Protein AF-A0A519CLX0-F1 (afdb_monomer_lite)

Secondary structure (DSSP, 8-state):
-EEEEEEE--HHHHHHHHHHHHHT-SS-SS--HHHHHHHHHHHHHTS-HHHHHHHHHHHEEESSSEEEEEEEEEEEEESSTTPPTT--SPPPEEEEEEEEEEES--PSSEEEEE--PPPPPTTSGGGGSEE---EEEE--TTB--EEE--S--SS--EEEEE-B--PPPPPHHHHHHHHHHH-HHHHHHHHHHHHHHHHHHHHHHHHHHHHHHHHHHHTT-

Structure (mmCIF, N/CA/C/O backbone):
data_AF-A0A519CLX0-F1
#
_entry.id   AF-A0A519CLX0-F1
#
loop_
_atom_site.group_PDB
_atom_site.id
_atom_site.type_symbol
_atom_site.label_atom_id
_atom_site.label_alt_id
_atom_site.label_comp_id
_atom_site.label_asym_id
_atom_site.label_entity_id
_atom_site.label_seq_id
_atom_site.pdbx_PDB_ins_code
_atom_site.Cartn_x
_atom_site.Cartn_y
_atom_site.Cartn_z
_atom_site.occupancy
_atom_site.B_iso_or_equiv
_atom_site.auth_seq_id
_atom_site.auth_comp_id
_atom_site.auth_asym_id
_atom_site.auth_atom_id
_atom_site.pdbx_PDB_model_num
ATOM 1 N N . MET A 1 1 ? -10.475 0.738 3.169 1.00 82.44 1 MET A N 1
ATOM 2 C CA . MET A 1 1 ? -9.308 -0.149 3.385 1.00 82.44 1 MET A CA 1
ATOM 3 C C . MET A 1 1 ? -8.362 -0.026 2.202 1.00 82.44 1 MET A C 1
ATOM 5 O O . MET A 1 1 ? -8.846 0.052 1.079 1.00 82.44 1 MET A O 1
ATOM 9 N N . GLU A 1 2 ? -7.048 -0.022 2.434 1.00 88.06 2 GLU A N 1
ATOM 10 C CA . GLU A 1 2 ? -6.047 0.105 1.371 1.00 88.06 2 GLU A CA 1
ATOM 11 C C . GLU A 1 2 ? -4.932 -0.942 1.510 1.00 88.06 2 GLU A C 1
ATOM 13 O O . GLU A 1 2 ? -4.380 -1.158 2.588 1.00 88.06 2 GLU A O 1
ATOM 18 N N . ILE A 1 3 ? -4.573 -1.587 0.406 1.00 87.12 3 ILE A N 1
ATOM 19 C CA . ILE A 1 3 ? -3.430 -2.497 0.314 1.00 87.12 3 ILE A CA 1
ATOM 20 C C . ILE A 1 3 ? -2.457 -1.915 -0.697 1.00 87.12 3 ILE A C 1
ATOM 22 O O . ILE A 1 3 ? -2.836 -1.585 -1.813 1.00 87.12 3 ILE A O 1
ATOM 26 N N . GLU A 1 4 ? -1.199 -1.794 -0.308 1.00 88.44 4 GLU A N 1
ATOM 27 C CA . GLU A 1 4 ? -0.097 -1.396 -1.171 1.00 88.44 4 GLU A CA 1
ATOM 28 C C . GLU A 1 4 ? 0.821 -2.601 -1.368 1.00 88.44 4 GLU A C 1
ATOM 30 O O . GLU A 1 4 ? 1.543 -2.994 -0.454 1.00 88.44 4 GLU A O 1
ATOM 35 N N . ASP A 1 5 ? 0.825 -3.178 -2.561 1.00 84.50 5 ASP A N 1
ATOM 36 C CA . ASP A 1 5 ? 1.825 -4.164 -2.953 1.00 84.50 5 ASP A CA 1
ATOM 37 C C . ASP A 1 5 ? 2.979 -3.472 -3.680 1.00 84.50 5 ASP A C 1
ATOM 39 O O . ASP A 1 5 ? 2.768 -2.610 -4.537 1.00 84.50 5 ASP A O 1
ATOM 43 N N . VAL A 1 6 ? 4.215 -3.806 -3.313 1.00 86.19 6 VAL A N 1
ATOM 44 C CA . VAL A 1 6 ? 5.411 -3.180 -3.873 1.00 86.19 6 VAL A CA 1
ATOM 45 C C . VAL A 1 6 ? 6.144 -4.183 -4.747 1.00 86.19 6 VAL A C 1
ATOM 47 O O . VAL A 1 6 ? 6.662 -5.208 -4.311 1.00 86.19 6 VAL A O 1
ATOM 50 N N . ILE A 1 7 ? 6.264 -3.818 -6.013 1.00 85.00 7 ILE A N 1
ATOM 51 C CA . ILE A 1 7 ? 6.974 -4.585 -7.015 1.00 85.00 7 ILE A CA 1
ATOM 52 C C . ILE A 1 7 ? 8.336 -3.947 -7.240 1.00 85.00 7 ILE A C 1
ATOM 54 O O . ILE A 1 7 ? 8.448 -2.750 -7.534 1.00 85.00 7 ILE A O 1
ATOM 58 N N . THR A 1 8 ? 9.391 -4.754 -7.134 1.00 87.25 8 THR A N 1
ATOM 59 C CA . THR A 1 8 ? 10.755 -4.306 -7.403 1.00 87.25 8 THR A CA 1
ATOM 60 C C . THR A 1 8 ? 11.268 -4.938 -8.691 1.00 87.25 8 THR A C 1
ATOM 62 O O . THR A 1 8 ? 11.475 -6.145 -8.782 1.00 87.25 8 THR A O 1
ATOM 65 N N . LEU A 1 9 ? 11.531 -4.103 -9.695 1.00 86.69 9 LEU A N 1
ATOM 66 C CA . LEU A 1 9 ? 12.135 -4.561 -10.943 1.00 86.69 9 LEU A CA 1
ATOM 67 C C . LEU A 1 9 ? 13.618 -4.885 -10.741 1.00 86.69 9 LEU A C 1
ATOM 69 O O . LEU A 1 9 ? 14.315 -4.239 -9.949 1.00 86.69 9 LEU A O 1
ATOM 73 N N . SER A 1 10 ? 14.136 -5.842 -11.514 1.00 87.50 10 SER A N 1
ATOM 74 C CA . SER A 1 10 ? 15.573 -6.124 -11.516 1.00 87.50 10 SER A CA 1
ATOM 75 C C . SER A 1 10 ? 16.368 -4.882 -11.932 1.00 87.50 10 SER A C 1
ATOM 77 O O . SER A 1 10 ? 15.873 -3.985 -12.627 1.00 87.50 10 SER A O 1
ATOM 79 N N . SER A 1 11 ? 17.635 -4.815 -11.527 1.00 87.19 11 SER A N 1
ATOM 80 C CA . SER A 1 11 ? 18.514 -3.699 -11.891 1.00 87.19 11 SER A CA 1
ATOM 81 C C . SER A 1 11 ? 18.673 -3.545 -13.408 1.00 87.19 11 SER A C 1
ATOM 83 O O . SER A 1 11 ? 18.690 -2.424 -13.920 1.00 87.19 11 SER A O 1
ATOM 85 N N . GLN A 1 12 ? 18.736 -4.664 -14.135 1.00 87.19 12 GLN A N 1
ATOM 86 C CA . GLN A 1 12 ? 18.863 -4.679 -15.589 1.00 87.19 12 GLN A CA 1
ATOM 87 C C . GLN A 1 12 ? 17.599 -4.139 -16.271 1.00 87.19 12 GLN A C 1
ATOM 89 O O . GLN A 1 12 ? 17.696 -3.204 -17.067 1.00 87.19 12 GLN A O 1
ATOM 94 N N . GLN A 1 13 ? 16.414 -4.655 -15.918 1.00 87.69 13 GLN A N 1
ATOM 95 C CA . GLN A 1 13 ? 15.136 -4.140 -16.433 1.00 87.69 13 GLN A CA 1
ATOM 96 C C . GLN A 1 13 ? 14.981 -2.647 -16.121 1.00 87.69 13 GLN A C 1
ATOM 98 O O . GLN A 1 13 ? 14.654 -1.857 -17.004 1.00 87.69 13 GLN A O 1
ATOM 103 N N . SER A 1 14 ? 15.301 -2.247 -14.887 1.00 88.81 14 SER A N 1
ATOM 104 C CA . SER A 1 14 ? 15.225 -0.857 -14.430 1.00 88.81 14 SER A CA 1
ATOM 105 C C . SER A 1 14 ? 16.113 0.085 -15.245 1.00 88.81 14 SER A C 1
ATOM 107 O O . SER A 1 14 ? 15.728 1.220 -15.521 1.00 88.81 14 SER A O 1
ATOM 109 N N . SER A 1 15 ? 17.314 -0.355 -15.628 1.00 87.62 15 SER A N 1
ATOM 110 C CA . SER A 1 15 ? 18.207 0.424 -16.493 1.00 87.62 15 SER A CA 1
ATOM 111 C C . SER A 1 15 ? 17.672 0.512 -17.927 1.00 87.62 15 SER A C 1
ATOM 113 O O . SER A 1 15 ? 17.597 1.604 -18.494 1.00 87.62 15 SER A O 1
ATOM 115 N N . HIS A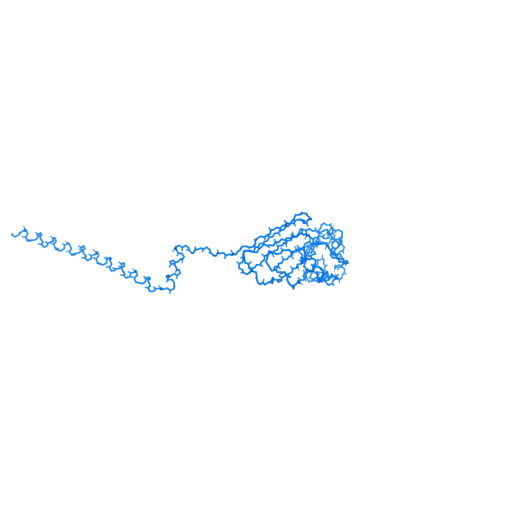 1 16 ? 17.217 -0.611 -18.499 1.00 87.12 16 HIS A N 1
ATOM 116 C CA . HIS A 1 16 ? 16.659 -0.640 -19.854 1.00 87.12 16 HIS A CA 1
ATOM 117 C C . HIS A 1 16 ? 15.416 0.241 -19.997 1.00 87.12 16 HIS A C 1
ATOM 119 O O . HIS A 1 16 ? 15.352 1.029 -20.938 1.00 87.12 16 HIS A O 1
ATOM 125 N N . ILE A 1 17 ? 14.477 0.165 -19.050 1.00 86.75 17 ILE A N 1
ATOM 126 C CA . ILE A 1 17 ? 13.269 1.000 -19.029 1.00 86.75 17 ILE A CA 1
ATOM 127 C C . ILE A 1 17 ? 13.651 2.479 -19.016 1.00 86.75 17 ILE A C 1
ATOM 129 O O . ILE A 1 17 ? 13.205 3.231 -19.877 1.00 86.75 17 ILE A O 1
ATOM 133 N N . ARG A 1 18 ? 14.558 2.891 -18.119 1.00 85.94 18 ARG A N 1
ATOM 134 C CA . ARG A 1 18 ? 15.007 4.289 -18.058 1.00 85.94 18 ARG A CA 1
ATOM 135 C C . ARG A 1 18 ? 15.668 4.752 -19.349 1.00 85.94 18 ARG A C 1
ATOM 137 O O . ARG A 1 18 ? 15.427 5.872 -19.789 1.00 85.94 18 ARG A O 1
ATOM 144 N N . ASN A 1 19 ? 16.497 3.910 -19.960 1.00 82.88 19 ASN A N 1
ATOM 145 C CA . ASN A 1 19 ? 17.163 4.244 -21.216 1.00 82.88 19 ASN A CA 1
ATOM 146 C C . ASN A 1 19 ? 16.153 4.381 -22.370 1.00 82.88 19 ASN A C 1
ATOM 148 O O . ASN A 1 19 ? 16.262 5.300 -23.177 1.00 82.88 19 ASN A O 1
ATOM 152 N N . MET A 1 20 ? 15.135 3.517 -22.421 1.00 82.69 20 MET A N 1
ATOM 153 C CA . MET A 1 20 ? 14.060 3.613 -23.412 1.00 82.69 20 MET A CA 1
ATOM 154 C C . MET A 1 20 ? 13.219 4.878 -23.226 1.00 82.69 20 MET A C 1
ATOM 156 O O . MET A 1 20 ? 13.045 5.617 -24.192 1.00 82.69 20 MET A O 1
ATOM 160 N N . SER A 1 21 ? 12.785 5.180 -21.998 1.00 80.81 21 SER A N 1
ATOM 161 C CA . SER A 1 21 ? 12.031 6.402 -21.687 1.00 80.81 21 SER A CA 1
ATOM 162 C C . SER A 1 21 ? 12.826 7.678 -21.997 1.00 80.81 21 SER A C 1
ATOM 164 O O . SER A 1 21 ? 12.273 8.655 -22.486 1.00 80.81 21 SER A O 1
ATOM 166 N N . ARG A 1 22 ? 14.153 7.666 -21.816 1.00 75.19 22 ARG A N 1
ATOM 167 C CA . ARG A 1 22 ? 15.010 8.802 -22.200 1.00 75.19 22 ARG A CA 1
ATOM 168 C C . ARG A 1 22 ? 15.169 8.943 -23.704 1.00 75.19 22 ARG A C 1
ATOM 170 O O . ARG A 1 22 ? 15.147 10.053 -24.208 1.00 75.19 22 ARG A O 1
ATOM 177 N N . LYS A 1 23 ? 15.310 7.842 -24.449 1.00 67.19 23 LYS A N 1
ATOM 178 C CA . LYS A 1 23 ? 15.415 7.903 -25.917 1.00 67.19 23 LYS A CA 1
ATOM 179 C C . LYS A 1 23 ? 14.155 8.462 -26.580 1.00 67.19 23 LYS A C 1
ATOM 181 O O . LYS A 1 23 ? 14.267 9.015 -27.671 1.00 67.19 23 LYS A O 1
ATOM 186 N N . SER A 1 24 ? 12.989 8.356 -25.938 1.00 62.50 24 SER A N 1
ATOM 187 C CA . SER A 1 24 ? 11.777 9.050 -26.393 1.00 62.50 24 SER A CA 1
ATOM 188 C C . SER A 1 24 ? 11.806 10.568 -26.178 1.00 62.50 24 SER A C 1
ATOM 190 O O . SER A 1 24 ? 11.015 11.266 -26.809 1.00 62.50 24 SER A O 1
ATOM 192 N N . VAL A 1 25 ? 12.723 11.103 -25.362 1.00 65.06 25 VAL A N 1
ATOM 193 C CA . VAL A 1 25 ? 12.835 12.536 -25.053 1.00 65.06 25 VAL A CA 1
ATOM 194 C C . VAL A 1 25 ? 14.202 13.065 -25.490 1.00 65.06 25 VAL A C 1
ATOM 196 O O . VAL A 1 25 ? 15.225 12.869 -24.849 1.00 65.06 25 VAL A O 1
ATOM 199 N N . ILE A 1 26 ? 14.218 13.791 -26.609 1.00 58.22 26 ILE A N 1
ATOM 200 C CA . ILE A 1 26 ? 15.433 14.256 -27.312 1.00 58.22 26 ILE A CA 1
ATOM 201 C C . ILE A 1 26 ? 16.262 15.281 -26.488 1.00 58.22 26 ILE A C 1
ATOM 203 O O . ILE A 1 26 ? 17.389 15.601 -26.858 1.00 58.22 26 ILE A O 1
ATOM 207 N N . SER A 1 27 ? 15.732 15.784 -25.366 1.00 59.69 27 SER A N 1
ATOM 208 C CA . SER A 1 27 ? 16.275 16.928 -24.612 1.00 59.69 27 SER A CA 1
ATOM 209 C C . SER A 1 27 ? 16.920 16.581 -23.262 1.00 59.69 27 SER A C 1
ATOM 211 O O . SER A 1 27 ? 17.884 17.242 -22.870 1.00 59.69 27 SER A O 1
ATOM 213 N N . ASP A 1 28 ? 16.432 15.566 -22.540 1.00 58.91 28 ASP A N 1
ATOM 214 C CA . ASP A 1 28 ? 16.631 15.522 -21.086 1.00 58.91 28 ASP A CA 1
ATOM 215 C C . ASP A 1 28 ? 17.529 14.370 -20.617 1.00 58.91 28 ASP A C 1
ATOM 217 O O . ASP A 1 28 ? 17.349 13.198 -20.944 1.00 58.91 28 ASP A O 1
ATOM 221 N N . GLN A 1 29 ? 18.516 14.713 -19.782 1.00 65.38 29 GLN A N 1
ATOM 222 C CA . GLN A 1 29 ? 19.438 13.751 -19.160 1.00 65.38 29 GLN A CA 1
ATOM 223 C C . GLN A 1 29 ? 18.818 13.017 -17.954 1.00 65.38 29 GLN A C 1
ATOM 225 O O . GLN A 1 29 ? 19.401 12.058 -17.442 1.00 65.38 29 GLN A O 1
ATOM 230 N N . GLN A 1 30 ? 17.648 13.460 -17.484 1.00 68.12 30 GLN A N 1
ATOM 231 C CA . GLN A 1 30 ? 16.912 12.901 -16.349 1.00 68.12 30 GLN A CA 1
ATOM 232 C C . GLN A 1 30 ? 15.435 12.749 -16.713 1.00 68.12 30 GLN A C 1
ATOM 234 O O . GLN A 1 30 ? 14.902 13.565 -17.452 1.00 68.12 30 GLN A O 1
ATOM 239 N N . LEU A 1 31 ? 14.780 11.716 -16.178 1.00 75.25 31 LEU A N 1
ATOM 240 C CA . LEU A 1 31 ? 13.348 11.506 -16.398 1.00 75.25 31 LEU A CA 1
ATOM 241 C C . LEU A 1 31 ? 12.527 12.445 -15.517 1.00 75.25 31 LEU A C 1
ATOM 243 O O . LEU A 1 31 ? 12.785 12.571 -14.312 1.00 75.25 31 LEU A O 1
ATOM 247 N N . SER A 1 32 ? 11.531 13.065 -16.133 1.00 82.00 32 SER A N 1
ATOM 248 C CA . SER A 1 32 ? 10.557 13.945 -15.506 1.00 82.00 32 SER A CA 1
ATOM 249 C C . SER A 1 32 ? 9.538 13.162 -14.674 1.00 82.00 32 SER A C 1
ATOM 251 O O . SER A 1 32 ? 9.310 11.964 -14.861 1.00 82.00 32 SER A O 1
ATOM 253 N N . HIS A 1 33 ? 8.874 13.856 -13.749 1.00 84.38 33 HIS A N 1
ATOM 254 C CA . HIS A 1 33 ? 7.803 13.248 -12.961 1.00 84.38 33 HIS A CA 1
ATOM 255 C C . HIS A 1 33 ? 6.621 12.804 -13.841 1.00 84.38 33 HIS A C 1
ATOM 257 O O . HIS A 1 33 ? 6.073 11.725 -13.627 1.00 84.38 33 HIS A O 1
ATOM 263 N N . SER A 1 34 ? 6.272 13.572 -14.876 1.00 84.00 34 SER A N 1
ATOM 264 C CA . SER A 1 34 ? 5.188 13.228 -15.805 1.00 84.00 34 SER A CA 1
ATOM 265 C C . SER A 1 34 ? 5.422 11.911 -16.544 1.00 84.00 34 SER A C 1
ATOM 267 O O . SER A 1 34 ? 4.486 11.136 -16.705 1.00 84.00 34 SER A O 1
ATOM 269 N N . GLU A 1 35 ? 6.661 11.609 -16.939 1.00 82.62 35 GLU A N 1
ATOM 270 C CA . GLU A 1 35 ? 6.990 10.317 -17.558 1.00 82.62 35 GLU A CA 1
ATOM 271 C C . GLU A 1 35 ? 6.845 9.166 -16.567 1.00 82.62 35 GLU A C 1
ATOM 273 O O . GLU A 1 35 ? 6.377 8.092 -16.936 1.00 82.62 35 GLU A O 1
ATOM 278 N N . SER A 1 36 ? 7.188 9.399 -15.295 1.00 86.94 36 SER A N 1
ATOM 279 C CA . SER A 1 36 ? 6.992 8.389 -14.255 1.00 86.94 36 SER A CA 1
ATOM 280 C C . SER A 1 36 ? 5.523 8.064 -14.015 1.00 86.94 36 SER A C 1
ATOM 282 O O . SER A 1 36 ? 5.191 6.897 -13.826 1.00 86.94 36 SER A O 1
ATOM 284 N N . VAL A 1 37 ? 4.649 9.070 -14.112 1.00 88.62 37 VAL A N 1
ATOM 285 C CA . VAL A 1 37 ? 3.195 8.895 -14.025 1.00 88.62 37 VAL A CA 1
ATOM 286 C C . VAL A 1 37 ? 2.655 8.189 -15.268 1.00 88.62 37 VAL A C 1
ATOM 288 O O . VAL A 1 37 ? 1.858 7.264 -15.155 1.00 88.62 37 VAL A O 1
ATOM 291 N N . MET A 1 38 ? 3.116 8.567 -16.464 1.00 87.81 38 MET A N 1
ATOM 292 C CA . MET A 1 38 ? 2.702 7.900 -17.701 1.00 87.81 38 MET A CA 1
ATOM 293 C C . MET A 1 38 ? 3.105 6.420 -17.704 1.00 87.81 38 MET A C 1
ATOM 295 O O . MET A 1 38 ? 2.316 5.570 -18.108 1.00 87.81 38 MET A O 1
ATOM 299 N N . PHE A 1 39 ? 4.300 6.100 -17.202 1.00 87.88 39 PHE A N 1
ATOM 300 C CA . PHE A 1 39 ? 4.753 4.720 -17.059 1.00 87.88 39 PHE A CA 1
ATOM 301 C C . PHE A 1 39 ? 3.979 3.946 -15.981 1.00 87.88 39 PHE A C 1
ATOM 303 O O . PHE A 1 39 ? 3.673 2.778 -16.191 1.00 87.88 39 PHE A O 1
ATOM 310 N N . SER A 1 40 ? 3.629 4.545 -14.835 1.00 88.75 40 SER A N 1
ATOM 311 C CA . SER A 1 40 ? 2.770 3.835 -13.874 1.00 88.75 40 SER A CA 1
ATOM 312 C C . SER A 1 40 ? 1.373 3.585 -14.425 1.00 88.75 40 SER A C 1
ATOM 314 O O . SER A 1 40 ? 0.833 2.501 -14.221 1.00 88.75 40 SER A O 1
ATOM 316 N N . ASN A 1 41 ? 0.805 4.550 -15.150 1.00 89.50 41 ASN A N 1
ATOM 317 C CA . ASN A 1 41 ? -0.509 4.388 -15.764 1.00 89.50 41 ASN A CA 1
ATOM 318 C C . ASN A 1 41 ? -0.484 3.274 -16.808 1.00 89.50 41 ASN A C 1
ATOM 320 O O . ASN A 1 41 ? -1.365 2.422 -16.789 1.00 89.50 41 ASN A O 1
ATOM 324 N N . SER A 1 42 ? 0.562 3.207 -17.638 1.00 88.44 42 SER A N 1
ATOM 325 C CA . SER A 1 42 ? 0.685 2.123 -18.611 1.00 88.44 42 SER A CA 1
ATOM 326 C C . SER A 1 42 ? 0.839 0.754 -17.947 1.00 88.44 42 SER A C 1
ATOM 328 O O . SER A 1 42 ? 0.327 -0.222 -18.481 1.00 88.44 42 SER A O 1
ATOM 330 N N . ILE A 1 43 ? 1.480 0.645 -16.778 1.00 86.69 43 ILE A N 1
ATOM 331 C CA . ILE A 1 43 ? 1.515 -0.623 -16.029 1.00 86.69 43 ILE A CA 1
ATOM 332 C C . ILE A 1 43 ? 0.104 -1.067 -15.637 1.00 86.69 43 ILE A C 1
ATOM 334 O O . ILE A 1 43 ? -0.236 -2.226 -15.851 1.00 86.69 43 ILE A O 1
ATOM 338 N N . CYS A 1 44 ? -0.705 -0.156 -15.096 1.00 86.94 44 CYS A N 1
ATOM 339 C CA . CYS A 1 44 ? -2.081 -0.463 -14.710 1.00 86.94 44 CYS A CA 1
ATOM 340 C C . CYS A 1 44 ? -2.969 -0.783 -15.918 1.00 86.94 44 CYS A C 1
ATOM 342 O O . CYS A 1 44 ? -3.736 -1.731 -15.860 1.00 86.94 44 CYS A O 1
ATOM 344 N N . GLU A 1 45 ? -2.837 -0.044 -17.023 1.00 87.31 45 GLU A N 1
ATOM 345 C CA . GLU A 1 45 ? -3.612 -0.281 -18.252 1.00 87.31 45 GLU A CA 1
ATOM 346 C C . GLU A 1 45 ? -3.262 -1.603 -18.951 1.00 87.31 45 GLU A C 1
ATOM 348 O O . GLU A 1 45 ? -4.083 -2.141 -19.688 1.00 87.31 45 GLU A O 1
ATOM 353 N N . ASN A 1 46 ? -2.049 -2.126 -18.747 1.00 86.19 46 ASN A N 1
ATOM 354 C CA . ASN A 1 46 ? -1.628 -3.425 -19.286 1.00 86.19 46 ASN A CA 1
ATOM 355 C C . ASN A 1 46 ? -1.915 -4.597 -18.334 1.00 86.19 46 ASN A C 1
ATOM 357 O O . ASN A 1 46 ? -1.548 -5.729 -18.644 1.00 86.19 46 ASN A O 1
ATOM 361 N N . MET A 1 47 ? -2.515 -4.341 -17.174 1.00 84.81 47 MET A N 1
ATOM 362 C CA . MET A 1 47 ? -2.850 -5.358 -16.186 1.00 84.81 47 MET A CA 1
ATOM 363 C C . MET A 1 47 ? -4.360 -5.566 -16.155 1.00 84.81 47 MET A C 1
ATOM 365 O O . MET A 1 47 ? -5.121 -4.610 -16.291 1.00 84.81 47 MET A O 1
ATOM 369 N N . ASP A 1 48 ? -4.793 -6.802 -15.913 1.00 87.69 48 ASP A N 1
ATOM 370 C CA . ASP A 1 48 ? -6.182 -7.042 -15.544 1.00 87.69 48 ASP A CA 1
ATOM 371 C C . ASP A 1 48 ? -6.409 -6.565 -14.102 1.00 87.69 48 ASP A C 1
ATOM 373 O O . ASP A 1 48 ? -6.046 -7.221 -13.122 1.00 87.69 48 ASP A O 1
ATOM 377 N N . THR A 1 49 ? -6.913 -5.339 -13.971 1.00 86.88 49 THR A N 1
ATOM 378 C CA . THR A 1 49 ? -7.145 -4.717 -12.666 1.00 86.88 49 THR A CA 1
ATOM 379 C C . THR A 1 49 ? -8.319 -5.340 -11.922 1.00 86.88 49 THR A C 1
ATOM 381 O O . THR A 1 49 ? -8.342 -5.262 -10.695 1.00 86.88 49 THR A O 1
ATOM 384 N N . GLU A 1 50 ? -9.281 -5.932 -12.636 1.00 87.88 50 GLU A N 1
ATOM 385 C CA . GLU A 1 50 ? -10.440 -6.591 -12.027 1.00 87.88 50 GLU A CA 1
ATOM 386 C C . GLU A 1 50 ? -9.996 -7.913 -11.400 1.00 87.88 50 GLU A C 1
ATOM 388 O O . GLU A 1 50 ? -10.160 -8.095 -10.193 1.00 87.88 50 GLU A O 1
ATOM 393 N N . ASP A 1 51 ? -9.286 -8.750 -12.160 1.00 87.88 51 ASP A N 1
ATOM 394 C CA . ASP A 1 51 ? -8.741 -10.016 -11.661 1.00 87.88 51 ASP A CA 1
ATOM 395 C C . ASP A 1 51 ? -7.747 -9.802 -10.508 1.00 87.88 51 ASP A C 1
ATOM 397 O O . ASP A 1 51 ? -7.742 -10.551 -9.524 1.00 87.88 51 ASP A O 1
ATOM 401 N N . PHE A 1 52 ? -6.916 -8.753 -10.575 1.00 87.75 52 PHE A N 1
ATOM 402 C CA . PHE A 1 52 ? -6.000 -8.411 -9.483 1.00 87.75 52 PHE A CA 1
ATOM 403 C C . PHE A 1 52 ? -6.756 -8.012 -8.208 1.00 87.75 52 PHE A C 1
ATOM 405 O O . PHE A 1 52 ? -6.422 -8.475 -7.113 1.00 87.75 52 PHE A O 1
ATOM 412 N N . ALA A 1 53 ? -7.785 -7.169 -8.331 1.00 89.69 53 ALA A N 1
ATOM 413 C CA . ALA A 1 53 ? -8.607 -6.761 -7.197 1.00 89.69 53 ALA A CA 1
ATOM 414 C C . ALA A 1 53 ? -9.387 -7.944 -6.602 1.00 89.69 53 ALA A C 1
ATOM 416 O O . ALA A 1 53 ? -9.456 -8.069 -5.378 1.00 89.69 53 ALA A O 1
ATOM 417 N N . ASP A 1 54 ? -9.917 -8.832 -7.442 1.00 89.81 54 ASP A N 1
ATOM 418 C CA . ASP A 1 54 ? -10.646 -10.026 -7.013 1.00 89.81 54 ASP A CA 1
ATOM 419 C C . ASP A 1 54 ? -9.735 -11.044 -6.321 1.00 89.81 54 ASP A C 1
ATOM 421 O O . ASP A 1 54 ? -10.115 -11.634 -5.306 1.00 89.81 54 ASP A O 1
ATOM 425 N N . SER A 1 55 ? -8.492 -11.181 -6.784 1.00 88.81 55 SER A N 1
ATOM 426 C CA . SER A 1 55 ? -7.491 -12.028 -6.131 1.00 88.81 55 SER A CA 1
ATOM 427 C C . SER A 1 55 ? -7.155 -11.524 -4.724 1.00 88.81 55 SER A C 1
ATOM 429 O O . SER A 1 55 ? -7.112 -12.307 -3.773 1.00 88.81 55 SER A O 1
ATOM 431 N N . TRP A 1 56 ? -6.993 -10.207 -4.557 1.00 88.94 56 TRP A N 1
ATOM 432 C CA . TRP A 1 56 ? -6.825 -9.597 -3.234 1.00 88.94 56 TRP A CA 1
ATOM 433 C C . TRP A 1 56 ? -8.076 -9.722 -2.368 1.00 88.94 56 TRP A C 1
ATOM 435 O O . TRP A 1 56 ? -7.962 -10.007 -1.179 1.00 88.94 56 TRP A O 1
ATOM 445 N N . LYS A 1 57 ? -9.269 -9.570 -2.944 1.00 90.38 57 LYS A N 1
ATOM 446 C CA . LYS A 1 57 ? -10.536 -9.784 -2.238 1.00 90.38 57 LYS A CA 1
ATOM 447 C C . LYS A 1 57 ? -10.661 -11.215 -1.709 1.00 90.38 57 LYS A C 1
ATOM 449 O O . LYS A 1 57 ? -11.112 -11.387 -0.583 1.00 90.38 57 LYS A O 1
ATOM 454 N N . ALA A 1 58 ? -10.235 -12.221 -2.473 1.00 88.94 58 ALA A N 1
ATOM 455 C CA . ALA A 1 58 ? -10.237 -13.621 -2.044 1.00 88.94 58 ALA A CA 1
ATOM 456 C C . ALA A 1 58 ? -9.204 -13.921 -0.940 1.00 88.94 58 ALA A C 1
ATOM 458 O O . ALA A 1 58 ? -9.425 -14.800 -0.107 1.00 88.94 58 ALA A O 1
ATOM 459 N N . ALA A 1 59 ? -8.096 -13.178 -0.908 1.00 88.25 59 ALA A N 1
ATOM 460 C CA . ALA A 1 59 ? -7.058 -13.311 0.110 1.00 88.25 59 ALA A CA 1
ATOM 461 C C . ALA A 1 59 ? -7.423 -12.679 1.468 1.00 88.25 59 ALA A C 1
ATOM 463 O O . ALA A 1 59 ? -6.779 -12.982 2.477 1.00 88.25 59 ALA A O 1
ATOM 464 N N . ILE A 1 60 ? -8.423 -11.793 1.507 1.00 88.31 60 ILE A N 1
ATOM 465 C CA . ILE A 1 60 ? -8.844 -11.067 2.710 1.00 88.31 60 ILE A CA 1
ATOM 466 C C . ILE A 1 60 ? -10.062 -11.751 3.327 1.00 88.31 60 ILE A C 1
ATOM 468 O O . ILE A 1 60 ? -11.106 -11.896 2.699 1.00 88.31 60 ILE A O 1
ATOM 472 N N . GLU A 1 61 ? -9.966 -12.078 4.608 1.00 88.69 61 GLU A N 1
ATOM 473 C CA . GLU A 1 61 ? -11.080 -12.567 5.412 1.00 88.69 61 GLU A CA 1
ATOM 474 C C . GLU A 1 61 ? -11.335 -11.590 6.567 1.00 88.69 61 GLU A C 1
ATOM 476 O O . GLU A 1 61 ? -10.430 -11.285 7.345 1.00 88.69 61 GLU A O 1
ATOM 481 N N . LEU A 1 62 ? -12.567 -11.092 6.680 1.00 86.88 62 LEU A N 1
ATOM 482 C CA . LEU A 1 62 ? -13.005 -10.195 7.751 1.00 86.88 62 LEU A CA 1
ATOM 483 C C . LEU A 1 62 ? -13.865 -10.957 8.763 1.00 86.88 62 LEU A C 1
ATOM 485 O O . LEU A 1 62 ? -14.652 -11.821 8.378 1.00 86.88 62 LEU A O 1
ATOM 489 N N . SER A 1 63 ? -13.775 -10.603 10.047 1.00 85.50 63 SER A N 1
ATOM 490 C CA . SER A 1 63 ? -14.658 -11.169 11.076 1.00 85.50 63 SER A CA 1
ATOM 491 C C . SER A 1 63 ? -16.125 -10.786 10.871 1.00 85.50 63 SER A C 1
ATOM 493 O O . SER A 1 63 ? -17.019 -11.566 11.200 1.00 85.50 63 SER A O 1
ATOM 495 N N . ILE A 1 64 ? -16.378 -9.580 10.350 1.00 81.94 64 ILE A N 1
ATOM 496 C CA . ILE A 1 64 ? -17.712 -9.027 10.109 1.00 81.94 64 ILE A CA 1
ATOM 497 C C . ILE A 1 64 ? -17.684 -8.229 8.802 1.00 81.94 64 ILE A C 1
ATOM 499 O O . ILE A 1 64 ? -16.838 -7.357 8.617 1.00 81.94 64 ILE A O 1
ATOM 503 N N . GLY A 1 65 ? -18.653 -8.497 7.926 1.00 82.75 65 GLY A N 1
ATOM 504 C CA . GLY A 1 65 ? -18.794 -7.815 6.641 1.00 82.75 65 GLY A CA 1
ATOM 505 C C . GLY A 1 65 ? -17.901 -8.382 5.539 1.00 82.75 65 GLY A C 1
ATOM 506 O O . GLY A 1 65 ? -17.330 -9.463 5.662 1.00 82.75 65 GLY A O 1
ATOM 507 N N . GLN A 1 66 ? -17.833 -7.654 4.431 1.00 84.88 66 GLN A N 1
ATOM 508 C CA . GLN A 1 66 ? -17.091 -8.014 3.230 1.00 84.88 66 GLN A CA 1
ATOM 509 C C . GLN A 1 66 ? -16.457 -6.777 2.591 1.00 84.88 66 GLN A C 1
ATOM 511 O O . GLN A 1 66 ? -16.912 -5.649 2.790 1.00 84.88 66 GLN A O 1
ATOM 516 N N . VAL A 1 67 ? -15.399 -6.996 1.812 1.00 87.44 67 VAL A N 1
ATOM 517 C CA . VAL A 1 67 ? -14.820 -5.954 0.960 1.00 87.44 67 VAL A CA 1
ATOM 518 C C . VAL A 1 67 ? -15.527 -5.928 -0.398 1.00 87.44 67 VAL A C 1
ATOM 520 O O . VAL A 1 67 ? -15.719 -6.959 -1.049 1.00 87.44 67 VAL A O 1
ATOM 523 N N . GLU A 1 68 ? -15.916 -4.738 -0.838 1.00 86.50 68 GLU A N 1
ATOM 524 C CA . GLU A 1 68 ? -16.553 -4.477 -2.129 1.00 86.50 68 GLU A CA 1
ATOM 525 C C . GLU A 1 68 ? -15.843 -3.348 -2.880 1.00 86.50 68 GLU A C 1
ATOM 527 O O . GLU A 1 68 ? -15.099 -2.560 -2.290 1.00 86.50 68 GLU A O 1
ATOM 532 N N . ASN A 1 69 ? -16.106 -3.261 -4.188 1.00 85.06 69 ASN A N 1
ATOM 533 C CA . ASN A 1 69 ? -15.609 -2.211 -5.081 1.00 85.06 69 ASN A CA 1
ATOM 534 C C . ASN A 1 69 ? -14.084 -2.040 -5.006 1.00 85.06 69 ASN A C 1
ATOM 536 O O . ASN A 1 69 ? -13.584 -1.005 -4.566 1.00 85.06 69 ASN A O 1
ATOM 540 N N . GLY A 1 70 ? -13.352 -3.080 -5.412 1.00 85.88 70 GLY A N 1
ATOM 541 C CA . GLY A 1 70 ? -11.900 -3.016 -5.525 1.00 85.88 70 GLY A CA 1
ATOM 542 C C . GLY A 1 70 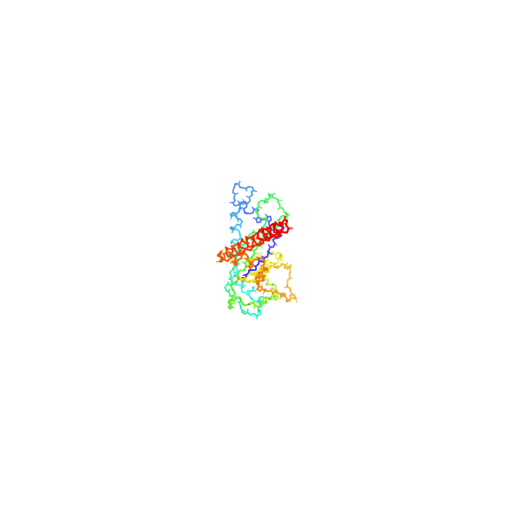? -11.486 -2.081 -6.658 1.00 85.88 70 GLY A C 1
ATOM 543 O O . GLY A 1 70 ? -11.856 -2.294 -7.808 1.00 85.88 70 GLY A O 1
ATOM 544 N N . PHE A 1 71 ? -10.721 -1.043 -6.334 1.00 90.75 71 PHE A N 1
ATOM 545 C CA . PHE A 1 71 ? -10.129 -0.138 -7.315 1.00 90.75 71 PHE A CA 1
ATOM 546 C C . PHE A 1 71 ? -8.608 -0.227 -7.251 1.00 90.75 71 PHE A C 1
ATOM 548 O O . PHE A 1 71 ? -8.022 -0.083 -6.177 1.00 90.75 71 PHE A O 1
ATOM 555 N N . VAL A 1 72 ? -7.969 -0.434 -8.403 1.00 90.25 72 VAL A N 1
ATOM 556 C CA . VAL A 1 72 ? -6.513 -0.563 -8.511 1.00 90.25 72 VAL A CA 1
ATOM 557 C C . VAL A 1 72 ? -5.915 0.714 -9.088 1.00 90.25 72 VAL A C 1
ATOM 559 O O . VAL A 1 72 ? -6.384 1.252 -10.087 1.00 90.25 72 VAL A O 1
ATOM 562 N N . SER A 1 73 ? -4.840 1.190 -8.471 1.00 91.31 73 SER A N 1
ATOM 563 C CA . SER A 1 73 ? -4.044 2.314 -8.956 1.00 91.31 73 SER A CA 1
ATOM 564 C C . SER A 1 73 ? -2.555 2.003 -8.864 1.00 91.31 73 SER A C 1
ATOM 566 O O . SER A 1 73 ? -2.088 1.398 -7.902 1.00 91.31 73 SER A O 1
ATOM 568 N N . CYS A 1 74 ? -1.788 2.436 -9.860 1.00 90.25 74 CYS A N 1
ATOM 569 C CA . CYS A 1 74 ? -0.355 2.182 -9.942 1.00 90.25 74 CYS A CA 1
ATOM 570 C C . CYS A 1 74 ? 0.404 3.485 -9.748 1.00 90.25 74 CYS A C 1
ATOM 572 O O . CYS A 1 74 ? 0.063 4.506 -10.343 1.00 90.25 74 CYS A O 1
ATOM 574 N N . HIS A 1 75 ? 1.480 3.448 -8.970 1.00 91.44 75 HIS A N 1
ATOM 575 C CA . HIS A 1 75 ? 2.361 4.598 -8.818 1.00 91.44 75 HIS A CA 1
ATOM 576 C C . HIS A 1 75 ? 3.822 4.188 -8.681 1.00 91.44 75 HIS A C 1
ATOM 578 O O . HIS A 1 75 ? 4.160 3.104 -8.210 1.00 91.44 75 HIS A O 1
ATOM 584 N N . ILE A 1 76 ? 4.721 5.077 -9.092 1.00 90.06 76 ILE A N 1
ATOM 585 C CA . ILE A 1 76 ? 6.159 4.874 -8.926 1.00 90.06 76 ILE A CA 1
ATOM 586 C C . ILE A 1 76 ? 6.586 5.432 -7.585 1.00 90.06 76 ILE A C 1
ATOM 588 O O . ILE A 1 76 ? 6.469 6.629 -7.333 1.00 90.06 76 ILE A O 1
ATOM 592 N N . ARG A 1 77 ? 7.141 4.568 -6.737 1.00 88.88 77 ARG A N 1
ATOM 593 C CA . ARG A 1 77 ? 7.689 4.978 -5.445 1.00 88.88 77 ARG A CA 1
ATOM 594 C C . ARG A 1 77 ? 9.090 5.540 -5.582 1.00 88.88 77 ARG A C 1
ATOM 596 O O . ARG A 1 77 ? 9.417 6.534 -4.940 1.00 88.88 77 ARG A O 1
ATOM 603 N N . SER A 1 78 ? 9.941 4.886 -6.371 1.00 88.62 78 SER A N 1
ATOM 604 C CA . SER A 1 78 ? 11.320 5.333 -6.560 1.00 88.62 78 SER A CA 1
ATOM 605 C C . SER A 1 78 ? 12.014 4.665 -7.745 1.00 88.62 78 SER A C 1
ATOM 607 O O . SER A 1 78 ? 11.531 3.696 -8.328 1.00 88.62 78 SER A O 1
ATOM 609 N N . GLY A 1 79 ? 13.185 5.203 -8.089 1.00 85.69 79 GLY A N 1
ATOM 610 C CA . GLY A 1 79 ? 14.134 4.582 -9.009 1.00 85.69 79 GLY A CA 1
ATOM 611 C C . GLY A 1 79 ? 13.977 4.962 -10.476 1.00 85.69 79 GLY A C 1
ATOM 612 O O . GLY A 1 79 ? 14.796 4.545 -11.289 1.00 85.69 79 GLY A O 1
ATOM 613 N N . MET A 1 80 ? 12.979 5.782 -10.812 1.00 84.75 80 MET A N 1
ATOM 614 C CA . MET A 1 80 ? 12.778 6.269 -12.175 1.00 84.75 80 MET A CA 1
ATOM 615 C C . MET A 1 80 ? 13.265 7.713 -12.368 1.00 84.75 80 MET A C 1
ATOM 617 O O . MET A 1 80 ? 14.103 7.969 -13.233 1.00 84.75 80 MET A O 1
ATOM 621 N N . THR A 1 81 ? 12.819 8.643 -11.523 1.00 84.50 81 THR A N 1
ATOM 622 C CA . THR A 1 81 ? 13.237 10.055 -11.541 1.00 84.50 81 THR A CA 1
ATOM 623 C C . THR A 1 81 ? 14.572 10.263 -10.822 1.00 84.50 81 THR A C 1
ATOM 625 O O . THR A 1 81 ? 14.956 9.450 -9.982 1.00 84.50 81 THR A O 1
ATOM 628 N N . LEU A 1 82 ? 15.270 11.369 -11.116 1.00 79.69 82 LEU A N 1
ATOM 629 C CA . LEU A 1 82 ? 16.512 11.794 -10.434 1.00 79.69 82 LEU A CA 1
ATOM 630 C C . LEU A 1 82 ? 17.654 10.756 -10.436 1.00 79.69 82 LEU A C 1
ATOM 632 O O . LEU A 1 82 ? 18.579 10.837 -9.631 1.00 79.69 82 LEU A O 1
ATOM 636 N N . THR A 1 83 ? 17.609 9.775 -11.336 1.00 79.44 83 THR A N 1
ATOM 637 C CA . THR A 1 83 ? 18.676 8.781 -11.491 1.00 79.44 83 THR A CA 1
ATOM 638 C C . THR A 1 83 ? 19.621 9.170 -12.623 1.00 79.44 83 THR A C 1
ATOM 640 O O . THR A 1 83 ? 19.193 9.740 -13.625 1.00 79.44 83 THR A O 1
ATOM 643 N N . GLN A 1 84 ? 20.911 8.863 -12.496 1.00 71.69 84 GLN A N 1
ATOM 644 C CA . GLN A 1 84 ? 21.911 9.223 -13.508 1.00 71.69 84 GLN A CA 1
ATOM 645 C C . GLN A 1 84 ? 21.793 8.356 -14.780 1.00 71.69 84 GLN A C 1
ATOM 647 O O . GLN A 1 84 ? 21.112 7.327 -14.812 1.00 71.69 84 GLN A O 1
ATOM 652 N N . ILE A 1 85 ? 22.419 8.797 -15.871 1.00 66.31 85 ILE A N 1
ATOM 653 C CA . ILE A 1 85 ? 22.685 7.974 -17.060 1.00 66.31 85 ILE A CA 1
ATOM 654 C C . ILE A 1 85 ? 23.671 6.861 -16.676 1.00 66.31 85 ILE A C 1
ATOM 656 O O . ILE A 1 85 ? 24.591 7.105 -15.902 1.00 66.31 85 ILE A O 1
ATOM 660 N N . ASP A 1 86 ? 23.411 5.639 -17.151 1.00 69.38 86 ASP A N 1
ATOM 661 C CA . ASP A 1 86 ? 24.200 4.423 -16.877 1.00 69.38 86 ASP A CA 1
ATOM 662 C C . ASP A 1 86 ? 24.219 3.931 -15.423 1.00 69.38 86 ASP A C 1
ATOM 664 O O . ASP A 1 86 ? 25.098 3.180 -14.998 1.00 69.38 86 ASP A O 1
ATOM 668 N N . ASP A 1 87 ? 23.208 4.296 -14.643 1.00 78.56 87 ASP A N 1
ATOM 669 C CA . ASP A 1 87 ? 23.014 3.717 -13.323 1.00 78.56 87 ASP A CA 1
ATOM 670 C C . ASP A 1 87 ? 22.372 2.324 -13.429 1.00 78.56 87 ASP A C 1
ATOM 672 O O . ASP A 1 87 ? 21.168 2.187 -13.619 1.00 78.56 87 ASP A O 1
ATOM 676 N N . TYR A 1 88 ? 23.176 1.275 -13.260 1.00 80.62 88 TYR A N 1
ATOM 677 C CA . TYR A 1 88 ? 22.725 -0.125 -13.225 1.00 80.62 88 TYR A CA 1
ATOM 678 C C . TYR A 1 88 ? 22.480 -0.650 -11.804 1.00 80.62 88 TYR A C 1
ATOM 680 O O . TYR A 1 88 ? 22.387 -1.859 -11.607 1.00 80.62 88 TYR A O 1
ATOM 688 N N . ARG A 1 89 ? 22.430 0.215 -10.785 1.00 85.25 89 ARG A N 1
ATOM 689 C CA . ARG A 1 89 ? 22.221 -0.203 -9.389 1.00 85.25 89 ARG A CA 1
ATOM 690 C C . ARG A 1 89 ? 20.815 0.103 -8.913 1.00 85.25 89 ARG A C 1
ATOM 692 O O . ARG A 1 89 ? 20.219 -0.723 -8.225 1.00 85.25 89 ARG A O 1
ATOM 699 N N . THR A 1 90 ? 20.284 1.263 -9.282 1.00 87.25 90 THR A N 1
ATOM 700 C CA . THR A 1 90 ? 18.960 1.672 -8.819 1.00 87.25 90 THR A CA 1
ATOM 701 C C . THR A 1 90 ? 17.870 0.821 -9.458 1.00 87.25 90 THR A C 1
ATOM 703 O O . THR A 1 90 ? 17.778 0.694 -10.681 1.00 87.25 90 THR A O 1
ATOM 706 N N . ARG A 1 91 ? 17.033 0.238 -8.600 1.00 88.56 91 ARG A N 1
ATOM 707 C CA . ARG A 1 91 ? 15.857 -0.538 -8.992 1.00 88.56 91 ARG A CA 1
ATOM 708 C C . ARG A 1 91 ? 14.624 0.358 -8.989 1.00 88.56 91 ARG A C 1
ATOM 710 O O . ARG A 1 91 ? 14.442 1.143 -8.057 1.00 88.56 91 ARG A O 1
ATOM 717 N N . ILE A 1 92 ? 13.793 0.232 -10.018 1.00 88.25 92 ILE A N 1
ATOM 718 C CA . ILE A 1 92 ? 12.479 0.871 -10.066 1.00 88.25 92 ILE A CA 1
ATOM 719 C C . ILE A 1 92 ? 11.554 0.106 -9.123 1.00 88.25 92 ILE A C 1
ATOM 721 O O . ILE A 1 92 ? 11.452 -1.121 -9.199 1.00 88.25 92 ILE A O 1
ATOM 725 N N . LYS A 1 93 ? 10.889 0.851 -8.241 1.00 89.12 93 LYS A N 1
ATOM 726 C CA . LYS A 1 93 ? 9.859 0.336 -7.342 1.00 89.12 93 LYS A CA 1
ATOM 727 C C . LYS A 1 93 ? 8.507 0.873 -7.774 1.00 89.12 93 LYS A C 1
ATOM 729 O O . LYS A 1 93 ? 8.284 2.088 -7.737 1.00 89.12 93 LYS A O 1
ATOM 734 N N . VAL A 1 94 ?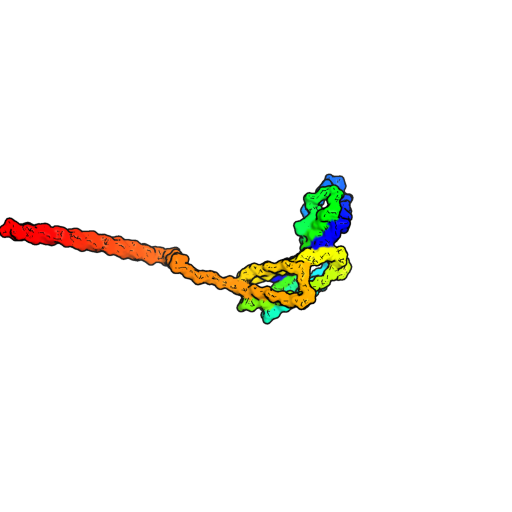 7.635 -0.037 -8.174 1.00 88.38 94 VAL A N 1
ATOM 735 C CA . VAL A 1 94 ? 6.248 0.235 -8.547 1.00 88.38 94 VAL A CA 1
ATOM 736 C C . VAL A 1 94 ? 5.373 -0.197 -7.383 1.00 88.38 94 VAL A C 1
ATOM 738 O O . VAL A 1 94 ? 5.647 -1.211 -6.754 1.00 88.38 94 VAL A O 1
ATOM 741 N N . VAL A 1 95 ? 4.353 0.581 -7.069 1.00 89.25 95 VAL A N 1
ATOM 742 C CA . VAL A 1 95 ? 3.387 0.252 -6.030 1.00 89.25 95 VAL A CA 1
ATOM 743 C C . VAL A 1 95 ? 2.035 0.083 -6.692 1.00 89.25 95 VAL A C 1
ATOM 745 O O . VAL A 1 95 ? 1.550 0.998 -7.364 1.00 89.25 95 VAL A O 1
ATOM 748 N N . LEU A 1 96 ? 1.452 -1.090 -6.496 1.00 88.62 96 LEU A N 1
ATOM 749 C CA . LEU A 1 96 ? 0.081 -1.408 -6.846 1.00 88.62 96 LEU A CA 1
ATOM 750 C C . LEU A 1 96 ? -0.762 -1.166 -5.601 1.00 88.62 96 LEU A C 1
ATOM 752 O O . LEU A 1 96 ? -0.644 -1.873 -4.604 1.00 88.62 96 LEU A O 1
ATOM 756 N N . LYS A 1 97 ? -1.574 -0.120 -5.636 1.00 90.94 97 LYS A N 1
ATOM 757 C CA . LYS A 1 97 ? -2.475 0.231 -4.550 1.00 90.94 97 LYS A CA 1
ATOM 758 C C . LYS A 1 97 ? -3.877 -0.252 -4.891 1.00 90.94 97 LYS A C 1
ATOM 760 O O . LYS A 1 97 ? -4.455 0.210 -5.872 1.00 90.94 97 LYS A O 1
ATOM 765 N N . VAL A 1 98 ? -4.414 -1.135 -4.060 1.00 90.62 98 VAL A N 1
ATOM 766 C CA . VAL A 1 98 ? -5.789 -1.625 -4.132 1.00 90.62 98 VAL A CA 1
ATOM 767 C C . VAL A 1 98 ? -6.592 -1.002 -3.000 1.00 90.62 98 VAL A C 1
ATOM 769 O O . VAL A 1 98 ? -6.253 -1.151 -1.825 1.00 90.62 98 VAL A O 1
ATOM 772 N N . SER A 1 99 ? -7.654 -0.290 -3.349 1.00 91.19 99 SER A N 1
ATOM 773 C CA . SER A 1 99 ? -8.571 0.331 -2.398 1.00 91.19 99 SER A CA 1
ATOM 774 C C . SER A 1 99 ? -9.896 -0.420 -2.404 1.00 91.19 99 SER A C 1
ATOM 776 O O . SER A 1 99 ? -10.477 -0.640 -3.463 1.00 91.19 99 SER A O 1
ATOM 778 N N . PHE A 1 100 ? -10.375 -0.782 -1.216 1.00 90.12 100 PHE A N 1
ATOM 779 C CA . PHE A 1 100 ? -11.648 -1.466 -1.012 1.00 90.12 100 PHE A CA 1
ATOM 780 C C . PHE A 1 100 ? -12.583 -0.656 -0.116 1.00 90.12 100 PHE A C 1
ATOM 782 O O . PHE A 1 100 ? -12.157 -0.041 0.875 1.00 90.12 100 PHE A O 1
ATOM 789 N N . THR A 1 101 ? -13.874 -0.739 -0.430 1.00 87.38 101 THR A N 1
ATOM 790 C CA . THR A 1 101 ? -14.970 -0.298 0.439 1.00 87.38 101 THR A CA 1
ATOM 791 C C . THR A 1 101 ? -15.397 -1.442 1.358 1.00 87.38 101 THR A C 1
ATOM 793 O O . THR A 1 101 ? -15.408 -2.598 0.946 1.00 87.38 101 THR A O 1
ATOM 796 N N . LEU A 1 102 ? -15.693 -1.136 2.621 1.00 85.38 102 LEU A N 1
ATOM 797 C CA . LEU A 1 102 ? -16.167 -2.117 3.601 1.00 85.38 102 LEU A CA 1
ATOM 798 C C . LEU A 1 102 ? -17.700 -2.095 3.605 1.00 85.38 102 LEU A C 1
ATOM 800 O O . LEU A 1 102 ? -18.279 -1.016 3.706 1.00 85.38 102 LEU A O 1
ATOM 804 N N . PHE A 1 103 ? -18.344 -3.258 3.486 1.00 81.06 103 PHE A N 1
ATOM 805 C CA . PHE A 1 103 ? -19.802 -3.383 3.520 1.00 81.06 103 PHE A CA 1
ATOM 806 C C . PHE A 1 103 ? -20.259 -4.526 4.446 1.00 81.06 103 PHE A C 1
ATOM 808 O O . PHE A 1 103 ? -19.794 -5.658 4.289 1.00 81.06 103 PHE A O 1
ATOM 815 N N . PRO A 1 104 ? -21.206 -4.299 5.376 1.00 81.44 104 PRO A N 1
ATOM 816 C CA . PRO A 1 104 ? -21.719 -2.994 5.817 1.00 81.44 104 PRO A CA 1
ATOM 817 C C . PRO A 1 104 ? -20.609 -2.136 6.456 1.00 81.44 104 PRO A C 1
ATOM 819 O O . PRO A 1 104 ? -19.506 -2.639 6.674 1.00 81.44 104 PRO A O 1
ATOM 822 N N . ASP A 1 105 ? -20.895 -0.860 6.747 1.00 74.88 105 ASP A N 1
ATOM 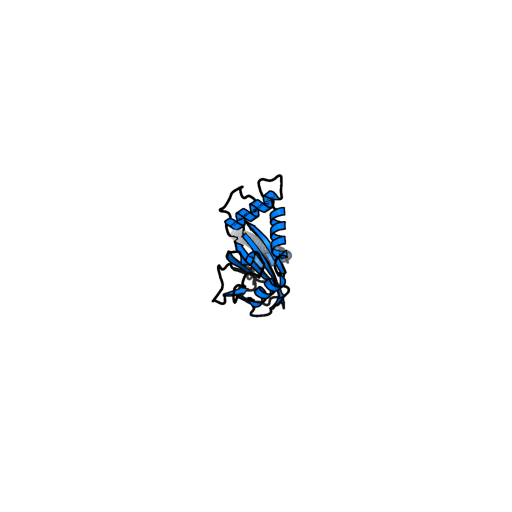823 C CA . ASP A 1 105 ? -19.941 0.050 7.404 1.00 74.88 105 ASP A CA 1
ATOM 824 C C . ASP A 1 105 ? -19.244 -0.628 8.596 1.00 74.88 105 ASP A C 1
ATOM 826 O O . ASP A 1 105 ? -19.864 -1.403 9.334 1.00 74.88 105 ASP A O 1
ATOM 830 N N . ALA A 1 106 ? -17.949 -0.338 8.773 1.00 71.38 106 ALA A N 1
ATOM 831 C CA . ALA A 1 106 ? -17.092 -1.032 9.729 1.00 71.38 106 ALA A CA 1
ATOM 832 C C . ALA A 1 106 ? -17.685 -1.005 11.149 1.00 71.38 106 ALA A C 1
ATOM 834 O O . ALA A 1 106 ? -17.811 0.052 11.770 1.00 71.38 106 ALA A O 1
ATOM 835 N N . GLN A 1 107 ? -18.030 -2.186 11.671 1.00 73.81 107 GLN A N 1
ATOM 836 C CA . GLN A 1 107 ? -18.413 -2.366 13.070 1.00 73.81 107 GLN A CA 1
ATOM 837 C C . GLN A 1 107 ? -17.193 -2.818 13.868 1.00 73.81 107 GLN A C 1
ATOM 839 O O . GLN A 1 107 ? -16.499 -3.756 13.479 1.00 73.81 107 GLN A O 1
ATOM 844 N N . TYR A 1 108 ? -16.933 -2.137 14.981 1.00 77.00 108 TYR A N 1
ATOM 845 C CA . TYR A 1 108 ? -15.779 -2.395 15.833 1.00 77.00 108 TYR A CA 1
ATOM 846 C C . TYR A 1 108 ? -16.137 -3.373 16.966 1.00 77.00 108 TYR A C 1
ATOM 848 O O . TYR A 1 108 ? -17.257 -3.318 17.482 1.00 77.00 108 TYR A O 1
ATOM 856 N N . PRO A 1 109 ? -15.202 -4.236 17.407 1.00 79.75 109 PRO A N 1
ATOM 857 C CA . PRO A 1 109 ? -13.861 -4.449 16.855 1.00 79.75 109 PRO A CA 1
ATOM 858 C C . PRO A 1 109 ? -13.896 -5.256 15.545 1.00 79.75 109 PRO A C 1
ATOM 860 O O . PRO A 1 109 ? -14.587 -6.271 15.450 1.00 79.75 109 PRO A O 1
ATOM 863 N N . LEU A 1 110 ? -13.115 -4.822 14.552 1.00 80.69 110 LEU A N 1
ATOM 864 C CA . LEU A 1 110 ? -12.988 -5.511 13.266 1.00 80.69 110 LEU A CA 1
ATOM 865 C C . LEU A 1 110 ? -11.680 -6.298 13.250 1.00 80.69 110 LEU A C 1
ATOM 867 O O . LEU A 1 110 ? -10.603 -5.717 13.393 1.00 80.69 110 LEU A O 1
ATOM 871 N N . GLU A 1 111 ? -11.766 -7.609 13.048 1.00 84.50 111 GLU A N 1
ATOM 872 C CA . GLU A 1 111 ? -10.588 -8.429 12.791 1.00 84.50 111 GLU A CA 1
ATOM 873 C C . GLU A 1 111 ? -10.464 -8.636 11.289 1.00 84.50 111 GLU A C 1
ATOM 875 O O . GLU A 1 111 ? -11.377 -9.142 10.634 1.00 84.50 111 GLU A O 1
ATOM 880 N N . LEU A 1 112 ? -9.324 -8.234 10.745 1.00 85.38 112 LEU A N 1
ATOM 881 C CA . LEU A 1 112 ? -8.939 -8.525 9.382 1.00 85.38 112 LEU A CA 1
ATOM 882 C C . LEU A 1 112 ? -7.902 -9.624 9.399 1.00 85.38 112 LEU A C 1
ATOM 884 O O . LEU A 1 112 ? -6.923 -9.548 10.133 1.00 85.38 112 LEU A O 1
ATOM 888 N N . SER A 1 113 ? -8.069 -10.604 8.534 1.00 85.75 113 SER A N 1
ATOM 889 C CA . SER A 1 113 ? -7.074 -11.627 8.307 1.00 85.75 113 SER A CA 1
ATOM 890 C C . SER A 1 113 ? -6.660 -11.711 6.853 1.00 85.75 113 SER A C 1
ATOM 892 O O . SER A 1 113 ? -7.502 -11.746 5.963 1.00 85.75 113 SER A O 1
ATOM 894 N N . LEU A 1 114 ? -5.350 -11.739 6.626 1.00 86.06 114 LEU A N 1
ATOM 895 C CA . LEU A 1 114 ? -4.782 -12.018 5.315 1.00 86.06 114 LEU A CA 1
ATOM 896 C C . LEU A 1 114 ? -4.387 -13.495 5.273 1.00 86.06 114 LEU A C 1
ATOM 898 O O . LEU A 1 114 ? -3.598 -13.947 6.110 1.00 86.06 114 LEU A O 1
ATOM 902 N N . LEU A 1 115 ? -4.985 -14.239 4.344 1.00 84.81 115 LEU A N 1
ATOM 903 C CA . LEU A 1 115 ? -4.802 -15.682 4.201 1.00 84.81 115 LEU A CA 1
ATOM 904 C C . LEU A 1 115 ? -3.516 -16.015 3.448 1.00 84.81 115 LEU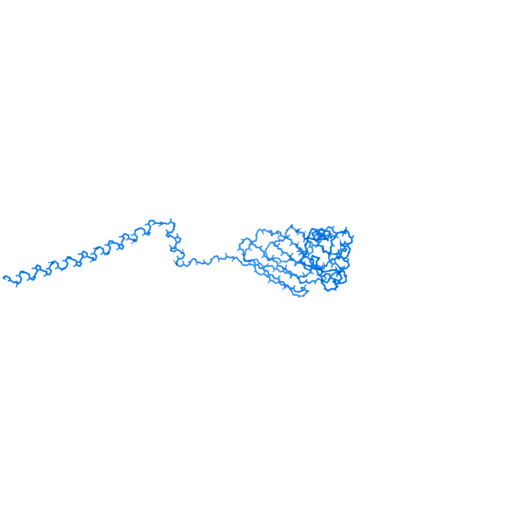 A C 1
ATOM 906 O O . LEU A 1 115 ? -2.755 -16.872 3.883 1.00 84.81 115 LEU A O 1
ATOM 910 N N . TYR A 1 116 ? -3.285 -15.326 2.336 1.00 83.56 116 TYR A N 1
ATOM 911 C CA . TYR A 1 116 ? -2.133 -15.512 1.463 1.00 83.56 116 TYR A CA 1
ATOM 912 C C . TYR A 1 116 ? -1.860 -14.225 0.681 1.00 83.56 116 TYR A C 1
ATOM 914 O O . TYR A 1 116 ? -2.707 -13.333 0.611 1.00 83.56 116 TYR A O 1
ATOM 922 N N . GLN A 1 117 ? -0.674 -14.112 0.095 1.00 81.50 117 GLN A N 1
ATOM 923 C CA . GLN A 1 117 ? -0.386 -13.093 -0.911 1.00 81.50 117 GLN A CA 1
ATOM 924 C C . GLN A 1 117 ? -0.828 -13.603 -2.293 1.00 81.50 117 GLN A C 1
ATOM 926 O O . GLN A 1 117 ? -0.370 -14.671 -2.696 1.00 81.50 117 GLN A O 1
ATOM 931 N N . PRO A 1 118 ? -1.696 -12.880 -3.026 1.00 81.00 118 PRO A N 1
ATOM 932 C CA . PRO A 1 118 ? -2.003 -13.215 -4.411 1.00 81.00 118 PRO A CA 1
ATOM 933 C C . PRO A 1 118 ? -0.750 -13.245 -5.285 1.00 81.00 118 PRO A C 1
ATOM 935 O O . PRO A 1 118 ? 0.148 -12.415 -5.124 1.00 81.00 118 PRO A O 1
ATOM 938 N N . GLU A 1 119 ? -0.709 -14.181 -6.230 1.00 76.94 119 GLU A N 1
ATOM 939 C CA . GLU A 1 119 ? 0.342 -14.211 -7.241 1.00 76.94 119 GLU A CA 1
ATOM 940 C C . GLU A 1 119 ? 0.231 -13.001 -8.178 1.00 76.94 119 GLU A C 1
ATOM 942 O O . GLU A 1 119 ? -0.822 -12.372 -8.319 1.00 76.94 119 GLU A O 1
ATOM 947 N N . ALA A 1 120 ? 1.350 -12.654 -8.811 1.00 71.19 120 ALA A N 1
ATOM 948 C CA . ALA A 1 120 ? 1.376 -11.579 -9.786 1.00 71.19 120 ALA A CA 1
ATOM 949 C C . ALA A 1 120 ? 0.430 -11.885 -10.958 1.00 71.19 120 ALA A C 1
ATOM 951 O O . ALA A 1 120 ? 0.423 -12.994 -11.484 1.00 71.19 120 ALA A O 1
ATOM 952 N N . THR A 1 121 ? -0.330 -10.884 -11.401 1.00 71.88 121 THR A N 1
ATOM 953 C CA . THR A 1 121 ? -1.269 -11.014 -12.521 1.00 71.88 121 THR A CA 1
ATOM 954 C C . THR A 1 121 ? -0.556 -11.421 -13.807 1.00 71.88 121 THR A C 1
ATOM 956 O O . THR A 1 121 ? 0.464 -10.826 -14.190 1.00 71.88 121 THR A O 1
ATOM 959 N N . ASP A 1 122 ? -1.133 -12.403 -14.500 1.00 65.12 122 ASP A N 1
ATOM 960 C CA . ASP A 1 122 ? -0.641 -12.892 -15.782 1.00 65.12 122 ASP A CA 1
ATOM 961 C C . ASP A 1 122 ? -0.534 -11.763 -16.817 1.00 65.12 122 ASP A C 1
ATOM 963 O O . ASP A 1 122 ? -1.280 -10.785 -16.804 1.00 65.12 122 ASP A O 1
ATOM 967 N N . ALA A 1 123 ? 0.451 -11.885 -17.711 1.00 63.81 123 ALA A N 1
ATOM 968 C CA . ALA A 1 123 ? 0.769 -10.905 -18.757 1.00 63.81 123 ALA A CA 1
ATOM 969 C C . ALA A 1 123 ? 1.152 -9.479 -18.287 1.00 63.81 123 ALA A C 1
ATOM 971 O O . ALA A 1 123 ? 1.417 -8.621 -19.130 1.00 63.81 123 ALA A O 1
ATOM 972 N N . SER A 1 124 ? 1.283 -9.227 -16.980 1.00 72.81 124 SER A N 1
ATOM 973 C CA . SER A 1 124 ? 1.728 -7.934 -16.446 1.00 72.81 124 SER A CA 1
ATOM 974 C C . SER A 1 124 ? 3.242 -7.882 -16.186 1.00 72.81 124 SER A C 1
ATOM 976 O O . SER A 1 124 ? 3.928 -8.903 -16.079 1.00 72.81 124 SER A O 1
ATOM 978 N N . ILE A 1 125 ? 3.788 -6.670 -16.016 1.00 74.56 125 ILE A N 1
ATOM 979 C CA . ILE A 1 125 ? 5.182 -6.495 -15.568 1.00 74.56 125 ILE A CA 1
ATOM 980 C C . ILE A 1 125 ? 5.414 -7.074 -14.161 1.00 74.56 125 ILE A C 1
ATOM 982 O O . ILE A 1 125 ? 6.558 -7.364 -13.810 1.00 74.56 125 ILE A O 1
ATOM 986 N N . ALA A 1 126 ? 4.345 -7.261 -13.375 1.00 70.75 126 ALA A N 1
ATOM 987 C CA . ALA A 1 126 ? 4.412 -7.851 -12.046 1.00 70.75 126 ALA A CA 1
ATOM 988 C C . ALA A 1 126 ? 4.900 -9.304 -12.098 1.00 70.75 126 ALA A C 1
ATOM 990 O O . ALA A 1 126 ? 5.659 -9.710 -11.227 1.00 70.75 126 ALA A O 1
ATOM 991 N N . ASN A 1 127 ? 4.563 -10.049 -13.158 1.00 73.38 127 ASN A N 1
ATOM 992 C CA . ASN A 1 127 ? 4.988 -11.442 -13.330 1.00 73.38 127 ASN A CA 1
ATOM 993 C C . ASN A 1 127 ? 6.507 -11.587 -13.571 1.00 73.38 127 ASN A C 1
ATOM 995 O O . ASN A 1 127 ? 7.106 -12.628 -13.325 1.00 73.38 127 ASN A O 1
ATOM 999 N N . LEU A 1 128 ? 7.168 -10.530 -14.056 1.00 70.50 128 LEU A N 1
ATOM 1000 C CA . LEU A 1 128 ? 8.614 -10.522 -14.320 1.00 70.50 128 LEU A CA 1
ATOM 1001 C C . LEU A 1 128 ? 9.445 -9.937 -13.172 1.00 70.50 128 LEU A C 1
ATOM 1003 O O . LEU A 1 128 ? 10.662 -9.770 -13.322 1.00 70.50 128 LEU A O 1
ATOM 1007 N N . ALA A 1 129 ? 8.801 -9.555 -12.076 1.00 71.38 129 ALA A N 1
ATOM 1008 C CA . ALA A 1 129 ? 9.399 -8.746 -11.038 1.00 71.38 129 ALA A CA 1
ATOM 1009 C C . ALA A 1 129 ? 9.475 -9.494 -9.706 1.00 71.38 129 ALA A C 1
ATOM 1011 O O . ALA A 1 129 ? 8.619 -10.303 -9.368 1.00 71.38 129 ALA A O 1
ATOM 1012 N N . GLU A 1 130 ? 10.514 -9.196 -8.931 1.00 65.75 130 GLU A N 1
ATOM 1013 C CA . GLU A 1 130 ? 10.675 -9.754 -7.592 1.00 65.75 130 GLU A CA 1
ATOM 1014 C C . GLU A 1 130 ? 9.732 -8.970 -6.645 1.00 65.75 130 GLU A C 1
ATOM 1016 O O . GLU A 1 130 ? 9.940 -7.776 -6.390 1.00 65.75 130 GLU A O 1
ATOM 1021 N N . ALA A 1 131 ? 8.641 -9.598 -6.192 1.00 66.44 131 ALA A N 1
ATOM 1022 C CA . ALA A 1 131 ? 7.605 -8.964 -5.365 1.00 66.44 131 ALA A CA 1
ATOM 1023 C C . ALA A 1 131 ? 8.013 -8.903 -3.883 1.00 66.44 131 ALA A C 1
ATOM 1025 O O . ALA A 1 131 ? 8.196 -9.953 -3.272 1.00 66.44 131 ALA A O 1
ATOM 1026 N N . HIS A 1 132 ? 8.145 -7.703 -3.293 1.00 67.44 132 HIS A N 1
ATOM 1027 C CA . HIS A 1 132 ? 8.535 -7.489 -1.885 1.00 67.44 132 HIS A CA 1
ATOM 1028 C C . HIS A 1 132 ? 8.246 -6.046 -1.418 1.00 67.44 132 HIS A C 1
ATOM 1030 O O . HIS A 1 132 ? 8.471 -5.114 -2.194 1.00 67.44 132 HIS A O 1
ATOM 1036 N N . PRO A 1 133 ? 8.232 -5.790 -0.095 1.00 70.31 133 PRO A N 1
ATOM 1037 C CA . PRO A 1 133 ? 7.222 -6.184 0.887 1.00 70.31 133 PRO A CA 1
ATOM 1038 C C . PRO A 1 133 ? 5.841 -5.588 0.572 1.00 70.31 133 PRO A C 1
ATOM 1040 O O . PRO A 1 133 ? 5.740 -4.513 -0.021 1.00 70.31 133 PRO A O 1
ATOM 1043 N N . ILE A 1 134 ? 4.789 -6.233 1.066 1.00 76.88 134 ILE A N 1
ATOM 1044 C CA . ILE A 1 134 ? 3.432 -5.676 1.039 1.00 76.88 134 ILE A CA 1
ATOM 1045 C C . ILE A 1 134 ? 3.318 -4.658 2.173 1.00 76.88 134 ILE A C 1
ATOM 1047 O O . ILE A 1 134 ? 4.002 -4.758 3.194 1.00 76.88 134 ILE A O 1
ATOM 1051 N N . LYS A 1 135 ? 2.446 -3.670 2.033 1.00 82.12 135 LYS A N 1
ATOM 1052 C CA . LYS A 1 135 ? 2.002 -2.803 3.114 1.00 82.12 135 LYS A CA 1
ATOM 1053 C C . LYS A 1 135 ? 0.478 -2.771 3.125 1.00 82.12 135 LYS A C 1
ATOM 1055 O O . LYS A 1 135 ? -0.154 -2.255 2.216 1.00 82.12 135 LYS A O 1
ATOM 1060 N N . VAL A 1 136 ? -0.113 -3.314 4.178 1.00 80.62 136 VAL A N 1
ATOM 1061 C CA . VAL A 1 136 ? -1.558 -3.287 4.404 1.00 80.62 136 VAL A CA 1
ATOM 1062 C C . VAL A 1 136 ? -1.868 -2.120 5.326 1.00 80.62 136 VAL A C 1
ATOM 1064 O O . VAL A 1 136 ? -1.252 -1.981 6.386 1.00 80.62 136 VAL A O 1
ATOM 1067 N N . VAL A 1 137 ? -2.805 -1.273 4.916 1.00 80.75 137 VAL A N 1
ATOM 1068 C CA . VAL A 1 137 ? -3.295 -0.143 5.698 1.00 80.75 137 VAL A CA 1
ATOM 1069 C C . VAL A 1 137 ? -4.797 -0.302 5.886 1.00 80.75 137 VAL A C 1
ATOM 1071 O O . VAL A 1 137 ? -5.607 -0.149 4.968 1.00 80.75 137 VAL A O 1
ATOM 1074 N N . LEU A 1 138 ? -5.176 -0.614 7.115 1.00 76.50 138 LEU A N 1
ATOM 1075 C CA . LEU A 1 138 ? -6.565 -0.631 7.517 1.00 76.50 138 LEU A CA 1
ATOM 1076 C C . LEU A 1 138 ? -6.895 0.722 8.143 1.00 76.50 138 LEU A C 1
ATOM 1078 O O . LEU A 1 138 ? -6.406 1.064 9.219 1.00 76.50 138 LEU A O 1
ATOM 1082 N N . ASP A 1 139 ? -7.714 1.475 7.423 1.00 74.88 139 ASP A N 1
ATOM 1083 C CA . ASP A 1 139 ? -8.270 2.747 7.860 1.00 74.88 139 ASP A CA 1
ATOM 1084 C C . ASP A 1 139 ? -9.788 2.598 7.984 1.00 74.88 139 ASP A C 1
ATOM 1086 O O . ASP A 1 139 ? -10.436 2.049 7.082 1.00 74.88 139 ASP A O 1
ATOM 1090 N N . GLY A 1 140 ? -10.335 3.039 9.112 1.00 70.75 140 GLY A N 1
ATOM 1091 C CA . GLY A 1 140 ? -11.763 3.022 9.399 1.00 70.75 140 GLY A CA 1
ATOM 1092 C C . GLY A 1 140 ? -12.148 4.295 10.139 1.00 70.75 140 GLY A C 1
ATOM 1093 O O . GLY A 1 140 ? -11.394 4.756 10.986 1.00 70.75 140 GLY A O 1
ATOM 1094 N N . GLU A 1 141 ? -13.335 4.834 9.853 1.00 68.62 141 GLU A N 1
ATOM 1095 C CA . GLU A 1 141 ? -13.752 6.185 10.269 1.00 68.62 141 GLU A CA 1
ATOM 1096 C C . GLU A 1 141 ? -13.605 6.497 11.768 1.00 68.62 141 GLU A C 1
ATOM 1098 O O . GLU A 1 141 ? -13.445 7.660 12.130 1.00 68.62 141 GLU A O 1
ATOM 1103 N N . ARG A 1 142 ? -13.699 5.485 12.642 1.00 64.06 142 ARG A N 1
ATOM 1104 C CA . ARG A 1 142 ? -13.637 5.628 14.108 1.00 64.06 142 ARG A CA 1
ATOM 1105 C C . ARG A 1 142 ? -12.541 4.785 14.764 1.00 64.06 142 ARG A C 1
ATOM 1107 O O . ARG A 1 142 ? -12.566 4.600 15.975 1.00 64.06 142 ARG A O 1
ATOM 1114 N N . GLY A 1 143 ? -11.632 4.200 13.986 1.00 63.59 143 GLY A N 1
ATOM 1115 C CA . GLY A 1 143 ? -10.599 3.293 14.491 1.00 63.59 143 GLY A CA 1
ATOM 1116 C C . GLY A 1 143 ? -9.198 3.863 14.325 1.00 63.59 143 GLY A C 1
ATOM 1117 O O . GLY A 1 143 ? -8.953 4.672 13.436 1.00 63.59 143 GLY A O 1
ATOM 1118 N N . PHE A 1 144 ? -8.252 3.399 15.141 1.00 64.69 144 PHE A N 1
ATOM 1119 C CA . PHE A 1 144 ? -6.842 3.739 14.939 1.00 64.69 144 PHE A CA 1
ATOM 1120 C C . PHE A 1 144 ? -6.329 3.182 13.613 1.00 64.69 144 PHE A C 1
ATOM 1122 O O . PHE A 1 144 ? -6.495 1.999 13.346 1.00 64.69 144 PHE A O 1
ATOM 1129 N N . LEU A 1 145 ? -5.625 3.993 12.822 1.00 73.56 145 LEU A N 1
ATOM 1130 C CA . LEU A 1 145 ? -4.956 3.518 11.612 1.00 73.56 145 LEU A CA 1
ATOM 1131 C C . LEU A 1 145 ? -4.012 2.348 11.940 1.00 73.56 145 LEU A C 1
ATOM 1133 O O . LEU A 1 145 ? -2.999 2.530 12.623 1.00 73.56 145 LEU A O 1
ATOM 1137 N N . VAL A 1 146 ? -4.298 1.161 11.405 1.00 77.31 146 VAL A N 1
ATOM 1138 C CA . VAL A 1 146 ? -3.415 -0.004 11.534 1.00 77.31 146 VAL A CA 1
ATOM 1139 C C . VAL A 1 146 ? -2.665 -0.182 10.224 1.00 77.31 146 VAL A C 1
ATOM 1141 O O . VAL A 1 146 ? -3.229 -0.594 9.213 1.00 77.31 146 VAL A O 1
ATOM 1144 N N . SER A 1 147 ? -1.369 0.128 10.240 1.00 82.12 147 SER A N 1
ATOM 1145 C CA . SER A 1 147 ? -0.463 -0.146 9.125 1.00 82.12 147 SER A CA 1
ATOM 1146 C C . SER A 1 147 ? 0.458 -1.300 9.483 1.00 82.12 147 SER A C 1
ATOM 1148 O O . SER A 1 147 ? 1.073 -1.321 10.548 1.00 82.12 147 SER A O 1
ATOM 1150 N N . TRP A 1 148 ? 0.627 -2.219 8.545 1.00 78.31 148 TRP A N 1
ATOM 1151 C CA . TRP A 1 148 ? 1.507 -3.365 8.704 1.00 78.31 148 TRP A CA 1
ATOM 1152 C C . TRP A 1 148 ? 2.215 -3.691 7.386 1.00 78.31 148 TRP A C 1
ATOM 1154 O O . TRP A 1 148 ? 1.677 -3.410 6.320 1.00 78.31 148 TRP A O 1
ATOM 1164 N N . SER A 1 149 ? 3.442 -4.223 7.438 1.00 81.31 149 SER A N 1
ATOM 1165 C CA . SER A 1 149 ? 4.244 -4.468 6.232 1.00 81.31 149 SER A CA 1
ATOM 1166 C C . SER A 1 149 ? 5.057 -5.769 6.307 1.00 81.31 149 SER A C 1
ATOM 1168 O O . SER A 1 149 ? 6.182 -5.755 6.817 1.00 81.31 149 SER A O 1
ATOM 1170 N N . PRO A 1 150 ? 4.505 -6.909 5.848 1.00 75.56 150 PRO A N 1
ATOM 1171 C CA . PRO A 1 150 ? 5.238 -8.166 5.758 1.00 75.56 150 PRO A CA 1
ATOM 1172 C C . PRO A 1 150 ? 6.151 -8.195 4.553 1.00 75.56 150 PRO A C 1
ATOM 1174 O O . PRO A 1 150 ? 5.897 -7.559 3.533 1.00 75.56 150 PRO A O 1
ATOM 1177 N N . TRP A 1 151 ? 7.138 -9.082 4.627 1.00 70.50 151 TRP A N 1
ATOM 1178 C CA . TRP A 1 151 ? 7.884 -9.471 3.441 1.00 70.50 151 TRP A CA 1
ATOM 1179 C 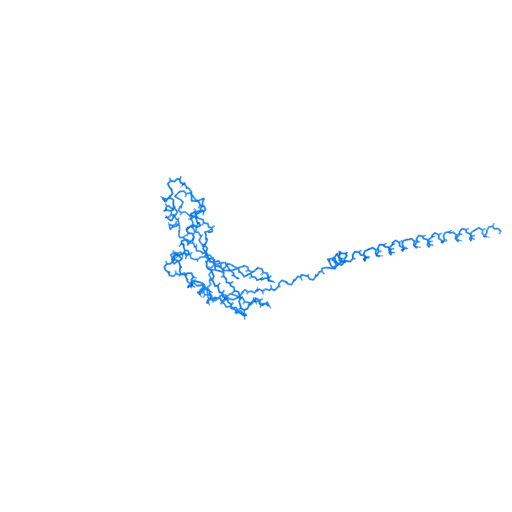C . TRP A 1 151 ? 7.149 -10.503 2.573 1.00 70.50 151 TRP A C 1
ATOM 1181 O O . TRP A 1 151 ? 7.262 -10.422 1.356 1.00 70.50 151 TRP A O 1
ATOM 1191 N N . TRP A 1 152 ? 6.428 -11.458 3.180 1.00 70.12 152 TRP A N 1
ATOM 1192 C CA . TRP A 1 152 ? 5.747 -12.557 2.481 1.00 70.12 152 TRP A CA 1
ATOM 1193 C C . TRP A 1 152 ? 4.706 -13.253 3.382 1.00 70.12 152 TRP A C 1
ATOM 1195 O O . TRP A 1 152 ? 4.915 -13.317 4.598 1.00 70.12 152 TRP A O 1
ATOM 1205 N N . VAL A 1 153 ? 3.611 -13.773 2.807 1.00 68.12 153 VAL A N 1
ATOM 1206 C CA . VAL A 1 153 ? 2.526 -14.482 3.523 1.00 68.12 153 VAL A CA 1
ATOM 1207 C C . VAL A 1 153 ? 2.136 -15.752 2.752 1.00 68.12 153 VAL A C 1
ATOM 1209 O O . VAL A 1 153 ? 1.271 -15.698 1.884 1.00 68.12 153 VAL A O 1
ATOM 1212 N N . GLU A 1 154 ? 2.792 -16.880 3.051 1.00 61.28 154 GLU A N 1
ATOM 1213 C CA . GLU A 1 154 ? 2.503 -18.189 2.418 1.00 61.28 154 GLU A CA 1
ATOM 1214 C C . GLU A 1 154 ? 1.767 -19.166 3.350 1.00 61.28 154 GLU A C 1
ATOM 1216 O O . GLU A 1 154 ? 0.881 -19.871 2.890 1.00 61.28 154 GLU A O 1
ATOM 1221 N N . ASP A 1 155 ? 2.073 -19.179 4.658 1.00 54.88 155 ASP A N 1
ATOM 1222 C CA . ASP A 1 155 ? 1.638 -20.284 5.541 1.00 54.88 155 ASP A CA 1
ATOM 1223 C C . ASP A 1 155 ? 1.008 -19.864 6.881 1.00 54.88 155 ASP A C 1
ATOM 1225 O O . ASP A 1 155 ? 0.514 -20.708 7.629 1.00 54.88 155 ASP A O 1
ATOM 1229 N N . ASN A 1 156 ? 0.996 -18.571 7.213 1.00 58.59 156 ASN A N 1
ATOM 1230 C CA . ASN A 1 156 ? 0.404 -18.080 8.458 1.00 58.59 156 ASN A CA 1
ATOM 1231 C C . ASN A 1 156 ? -0.699 -17.068 8.158 1.00 58.59 156 ASN A C 1
ATOM 1233 O O . ASN A 1 156 ? -0.431 -16.016 7.584 1.00 58.59 156 ASN A O 1
ATOM 1237 N N . LYS A 1 157 ? -1.917 -17.361 8.631 1.00 67.00 157 LYS A N 1
ATOM 1238 C CA . LYS A 1 157 ? -3.016 -16.393 8.708 1.00 67.00 157 LYS A CA 1
ATOM 1239 C C . LYS A 1 157 ? -2.583 -15.247 9.616 1.00 67.00 157 LYS A C 1
ATOM 1241 O O . LYS A 1 157 ? -2.261 -15.471 10.784 1.00 67.00 157 LYS A O 1
ATOM 1246 N N . ILE A 1 158 ? -2.573 -14.026 9.093 1.00 71.75 158 ILE A N 1
ATOM 1247 C CA . ILE A 1 158 ? -2.155 -12.852 9.866 1.00 71.75 158 ILE A CA 1
ATOM 1248 C C . ILE A 1 158 ? -3.381 -12.041 10.214 1.00 71.75 158 ILE A C 1
ATOM 1250 O O . ILE A 1 158 ? -4.046 -11.536 9.319 1.00 71.75 158 ILE A O 1
ATOM 1254 N N . THR A 1 159 ? -3.664 -11.925 11.510 1.00 72.69 159 THR A N 1
ATOM 1255 C CA . THR A 1 159 ? -4.817 -11.205 12.053 1.00 72.69 159 THR A CA 1
ATOM 1256 C C . THR A 1 159 ? -4.410 -9.809 12.520 1.00 72.69 159 THR A C 1
ATOM 1258 O O . THR A 1 159 ? -3.601 -9.663 13.437 1.00 72.69 159 THR A O 1
ATOM 1261 N N . LEU A 1 160 ? -4.987 -8.784 11.908 1.00 76.69 160 LEU A N 1
ATOM 1262 C CA . LEU A 1 160 ? -4.925 -7.390 12.325 1.00 76.69 160 LEU A CA 1
ATOM 1263 C C . LEU A 1 160 ? -6.239 -7.036 13.024 1.00 76.69 160 LEU A C 1
ATOM 1265 O O . LEU A 1 160 ? -7.313 -7.349 12.518 1.00 76.69 160 LEU A O 1
ATOM 1269 N N . GLN A 1 161 ? -6.159 -6.379 14.179 1.00 76.75 161 GLN A N 1
ATOM 1270 C CA . GLN A 1 161 ? -7.337 -5.944 14.929 1.00 76.75 161 GLN A CA 1
ATOM 1271 C C . GLN A 1 161 ? -7.462 -4.427 14.867 1.00 76.75 161 GLN A C 1
ATOM 1273 O O . GLN A 1 161 ? -6.545 -3.706 15.263 1.00 76.75 161 GLN A O 1
ATOM 1278 N N . LEU A 1 162 ? -8.610 -3.955 14.389 1.00 76.62 162 LEU A N 1
ATOM 1279 C CA . LEU A 1 162 ? -8.990 -2.554 14.419 1.00 76.62 162 LEU A CA 1
ATOM 1280 C C . LEU A 1 162 ? -9.886 -2.301 15.625 1.00 76.62 162 LEU A C 1
ATOM 1282 O O . LEU A 1 162 ? -10.982 -2.860 15.733 1.00 76.62 162 LEU A O 1
ATOM 1286 N N . ILE A 1 163 ? -9.413 -1.445 16.520 1.00 75.94 163 ILE A N 1
ATOM 1287 C CA . ILE A 1 163 ? -10.104 -1.090 17.758 1.00 75.94 163 ILE A CA 1
ATOM 1288 C C . ILE A 1 163 ? -10.612 0.346 17.619 1.00 75.94 163 ILE A C 1
ATOM 1290 O O . ILE A 1 163 ? -9.914 1.200 17.066 1.00 75.94 163 ILE A O 1
ATOM 1294 N N . GLU A 1 164 ? -11.834 0.585 18.096 1.00 75.25 164 GLU A N 1
ATOM 1295 C CA . GLU A 1 164 ? -12.440 1.916 18.134 1.00 75.25 164 GLU A CA 1
ATOM 1296 C C . GLU A 1 164 ? -11.593 2.863 18.994 1.00 75.25 164 GLU A C 1
ATOM 1298 O O . GLU A 1 164 ? -11.143 2.508 20.089 1.00 75.25 164 GLU A O 1
ATOM 1303 N N . GLU A 1 165 ? -11.373 4.075 18.493 1.00 66.75 165 GLU A N 1
ATOM 1304 C CA . GLU A 1 165 ? -10.774 5.159 19.255 1.00 66.75 165 GLU A CA 1
ATOM 1305 C C . GLU A 1 165 ? -11.795 5.632 20.293 1.00 66.75 165 GLU A C 1
ATOM 1307 O O . GLU A 1 165 ? -12.642 6.486 20.038 1.00 66.75 165 GLU A O 1
ATOM 1312 N N . ILE A 1 166 ? -11.742 5.036 21.484 1.00 66.50 166 ILE A N 1
ATOM 1313 C CA . ILE A 1 166 ? -12.468 5.548 22.644 1.00 66.50 166 ILE A CA 1
ATOM 1314 C C . ILE A 1 166 ? -11.704 6.803 23.084 1.00 66.50 166 ILE A C 1
ATOM 1316 O O . ILE A 1 166 ? -10.559 6.663 23.535 1.00 66.50 166 ILE A O 1
ATOM 1320 N N . PRO A 1 167 ? -12.269 8.020 22.947 1.00 67.44 167 PRO A N 1
ATOM 1321 C CA . PRO A 1 167 ? -11.596 9.208 23.446 1.00 67.44 167 PRO A CA 1
ATOM 1322 C C . PRO A 1 167 ? -11.343 9.009 24.945 1.00 67.44 167 PRO A C 1
ATOM 1324 O O . PRO A 1 167 ? -12.235 8.514 25.643 1.00 67.44 167 PRO A O 1
ATOM 1327 N N . PRO A 1 168 ? -10.142 9.338 25.452 1.00 67.94 168 PRO A N 1
ATOM 1328 C CA . PRO A 1 168 ? -9.864 9.199 26.872 1.00 67.94 168 PRO A CA 1
ATOM 1329 C C . PRO A 1 168 ? -10.916 9.982 27.660 1.00 67.94 168 PRO A C 1
ATOM 1331 O O . PRO A 1 168 ? -11.244 11.112 27.284 1.00 67.94 168 PRO A O 1
ATOM 1334 N N . ASP A 1 169 ? -11.447 9.381 28.731 1.00 68.00 169 ASP A N 1
ATOM 1335 C CA . ASP A 1 169 ? -12.359 10.082 29.635 1.00 68.00 169 ASP A CA 1
ATOM 1336 C C . ASP A 1 169 ? -11.729 11.435 29.994 1.00 68.00 169 ASP A C 1
ATOM 1338 O O . ASP A 1 169 ? -10.554 11.467 30.391 1.00 68.00 169 ASP A O 1
ATOM 1342 N N . PRO A 1 170 ? -12.459 12.554 29.825 1.00 66.38 170 PRO A N 1
ATOM 1343 C CA . PRO A 1 170 ? -11.877 13.869 30.003 1.00 66.38 170 PRO A CA 1
ATOM 1344 C C . PRO A 1 170 ? -11.313 13.957 31.413 1.00 66.38 170 PRO A C 1
ATOM 1346 O O . PRO A 1 170 ? -11.974 13.628 32.405 1.00 66.38 170 PRO A O 1
ATOM 1349 N N . THR A 1 171 ? -10.072 14.417 31.519 1.00 75.62 171 THR A N 1
ATOM 1350 C CA . THR A 1 171 ? -9.474 14.631 32.833 1.00 75.62 171 THR A CA 1
ATOM 1351 C C . THR A 1 171 ? -10.318 15.643 33.621 1.00 75.62 171 THR A C 1
ATOM 1353 O O . THR A 1 171 ? -11.033 16.475 33.050 1.00 75.62 171 THR A O 1
ATOM 1356 N N . LEU A 1 172 ? -10.250 15.613 34.958 1.00 75.38 172 LEU A N 1
ATOM 1357 C CA . LEU A 1 172 ? -11.021 16.543 35.804 1.00 75.38 172 LEU A CA 1
ATOM 1358 C C . LEU A 1 172 ? -10.782 18.019 35.425 1.00 75.38 172 LEU A C 1
ATOM 1360 O O . LEU A 1 172 ? -11.677 18.850 35.572 1.00 75.38 172 LEU A O 1
ATOM 1364 N N . LEU A 1 173 ? -9.588 18.335 34.909 1.00 74.19 173 LEU A N 1
ATOM 1365 C CA . LEU A 1 173 ? -9.228 19.666 34.424 1.00 74.19 173 LEU A CA 1
ATOM 1366 C C . LEU A 1 173 ? -9.874 19.998 33.075 1.00 74.19 173 LEU A C 1
ATOM 1368 O O . LEU A 1 173 ? -10.404 21.093 32.929 1.00 74.19 173 LEU A O 1
ATOM 1372 N N . GLU A 1 174 ? -9.880 19.075 32.115 1.00 76.00 174 GLU A N 1
ATOM 1373 C CA . GLU A 1 174 ? -10.525 19.285 30.811 1.00 76.00 174 GLU A CA 1
ATOM 1374 C C . GLU A 1 174 ? -12.039 19.423 30.954 1.00 76.00 174 GLU A C 1
ATOM 1376 O O . GLU A 1 174 ? -12.630 20.327 30.369 1.00 76.00 174 GLU A O 1
ATOM 1381 N N . THR A 1 175 ? -12.650 18.620 31.829 1.00 76.94 175 THR A N 1
ATOM 1382 C CA . THR A 1 175 ? -14.073 18.751 32.175 1.00 76.94 175 THR A CA 1
ATOM 1383 C C . THR A 1 175 ? -14.361 20.111 32.814 1.00 76.94 175 THR A C 1
ATOM 1385 O O . THR A 1 175 ? -15.350 20.762 32.485 1.00 76.94 175 THR A O 1
ATOM 1388 N N . PHE A 1 176 ? -13.494 20.582 33.717 1.00 75.50 176 PHE A N 1
ATOM 1389 C CA . PHE A 1 176 ? -13.647 21.897 34.342 1.00 75.50 176 PHE A CA 1
ATOM 1390 C C . PHE A 1 176 ? -13.526 23.039 33.325 1.00 75.50 176 PHE A C 1
ATOM 1392 O O . PHE A 1 176 ? -14.314 23.988 33.371 1.00 75.50 176 PHE A O 1
ATOM 1399 N N . VAL A 1 177 ? -12.567 22.952 32.400 1.00 80.50 177 VAL A N 1
ATOM 1400 C CA . VAL A 1 177 ? -12.386 23.937 31.327 1.00 80.50 177 VAL A CA 1
ATOM 1401 C C . VAL A 1 177 ? -13.598 23.941 30.398 1.00 80.50 177 VAL A C 1
ATOM 1403 O O . VAL A 1 177 ? -14.156 25.010 30.161 1.00 80.50 177 VAL A O 1
ATOM 1406 N N . ASP A 1 178 ? -14.063 22.775 29.949 1.00 80.31 178 ASP A N 1
ATOM 1407 C CA . ASP A 1 178 ? -15.227 22.657 29.063 1.00 80.31 178 ASP A CA 1
ATOM 1408 C C . ASP A 1 178 ? -16.503 23.213 29.714 1.00 80.31 178 ASP A C 1
ATOM 1410 O O . ASP A 1 178 ? -17.196 24.057 29.141 1.00 80.31 178 ASP A O 1
ATOM 1414 N N . VAL A 1 179 ? -16.766 22.852 30.974 1.00 80.38 179 VAL A N 1
ATOM 1415 C CA . VAL A 1 179 ? -17.904 23.380 31.743 1.00 80.38 179 VAL A CA 1
ATOM 1416 C C . VAL A 1 179 ? -17.806 24.897 31.918 1.00 80.38 179 VAL A C 1
ATOM 1418 O O . VAL A 1 179 ? -18.817 25.592 31.809 1.00 80.38 179 VAL A O 1
ATOM 1421 N N . THR A 1 180 ? -16.607 25.431 32.152 1.00 78.19 180 THR A N 1
ATOM 1422 C CA . THR A 1 180 ? -16.390 26.876 32.322 1.00 78.19 180 THR A CA 1
ATOM 1423 C C . THR A 1 180 ? -16.588 27.644 31.013 1.00 78.19 180 THR A C 1
ATOM 1425 O O . THR A 1 180 ? -17.154 28.737 31.028 1.00 78.19 180 THR A O 1
ATOM 1428 N N . VAL A 1 181 ? -16.174 27.074 29.878 1.00 82.50 181 VAL A N 1
ATOM 1429 C CA . VAL A 1 181 ? -16.383 27.654 28.540 1.00 82.50 181 VAL A CA 1
ATOM 1430 C C . VAL A 1 181 ? -17.860 27.606 28.152 1.00 82.50 181 VAL A C 1
ATOM 1432 O O . VAL A 1 181 ? -18.404 28.596 27.663 1.00 82.50 181 VAL A O 1
ATOM 1435 N N . LYS A 1 182 ? -18.532 26.482 28.410 1.00 85.94 182 LYS A N 1
ATOM 1436 C CA . LYS A 1 182 ? -19.953 26.286 28.106 1.00 85.94 182 LYS A CA 1
ATOM 1437 C C . LYS A 1 182 ? -20.861 27.152 28.979 1.00 85.94 182 LYS A C 1
ATOM 1439 O O . LYS A 1 182 ? -21.887 27.642 28.506 1.00 85.94 182 LYS A O 1
ATOM 1444 N N . TYR A 1 183 ? -20.484 27.355 30.241 1.00 86.62 183 TYR A N 1
ATOM 1445 C CA . TYR A 1 183 ? -21.283 28.052 31.247 1.00 86.62 183 TYR A CA 1
ATOM 1446 C C . TYR A 1 183 ? -20.465 29.128 31.984 1.00 86.62 183 TYR A C 1
ATOM 1448 O O . TYR A 1 183 ? -20.187 29.001 33.183 1.00 86.62 183 TYR A O 1
ATOM 1456 N N . PRO A 1 184 ? -20.132 30.249 31.315 1.00 82.75 184 PRO A N 1
ATOM 1457 C CA . PRO A 1 184 ? -19.247 31.279 31.870 1.00 82.75 184 PRO A CA 1
ATOM 1458 C C . PRO A 1 184 ? -19.811 31.959 33.126 1.00 82.75 184 PRO A C 1
ATOM 1460 O O . PRO A 1 184 ? -19.061 32.473 33.956 1.00 82.75 184 PRO A O 1
ATOM 1463 N N . TRP A 1 185 ? -21.134 31.935 33.316 1.00 83.88 185 TRP A N 1
ATOM 1464 C CA . TRP A 1 185 ? -21.774 32.484 34.512 1.00 83.88 185 TRP A CA 1
ATOM 1465 C C . TRP A 1 185 ? -21.384 31.744 35.797 1.00 83.88 185 TRP A C 1
ATOM 1467 O O . TRP A 1 185 ? -21.350 32.367 36.856 1.00 83.88 185 TRP A O 1
ATOM 1477 N N . ILE A 1 186 ? -21.051 30.449 35.732 1.00 84.56 186 ILE A N 1
ATOM 1478 C CA . ILE A 1 186 ? -20.638 29.671 36.910 1.00 84.56 186 ILE A CA 1
ATOM 1479 C C . ILE A 1 186 ? -19.342 30.251 37.492 1.00 84.56 186 ILE A C 1
ATOM 1481 O O . ILE A 1 186 ? -19.255 30.466 38.701 1.00 84.56 186 ILE A O 1
ATOM 1485 N N . ALA A 1 187 ? -18.374 30.600 36.639 1.00 82.44 187 ALA A N 1
ATOM 1486 C CA . ALA A 1 187 ? -17.131 31.239 37.069 1.00 82.44 187 ALA A CA 1
ATOM 1487 C C . ALA A 1 187 ? -17.383 32.600 37.742 1.00 82.44 187 ALA A C 1
ATOM 1489 O O . ALA A 1 187 ? -16.788 32.903 38.777 1.00 82.44 187 ALA A O 1
ATOM 1490 N N . VAL A 1 188 ? -18.320 33.392 37.208 1.00 85.69 188 VAL A N 1
ATOM 1491 C CA . VAL A 1 188 ? -18.715 34.684 37.796 1.00 85.69 188 VAL A CA 1
ATOM 1492 C C . VAL A 1 188 ? -19.305 34.499 39.196 1.00 85.69 188 VAL A C 1
ATOM 1494 O O . VAL A 1 188 ? -18.942 35.235 40.115 1.00 85.69 188 VAL A O 1
ATOM 1497 N N . PHE A 1 189 ? -20.162 33.493 39.392 1.00 87.75 189 PHE A N 1
ATOM 1498 C CA . PHE A 1 189 ? -20.733 33.179 40.705 1.00 87.75 189 PHE A CA 1
ATOM 1499 C C . PHE A 1 189 ? -19.672 32.752 41.723 1.00 87.75 189 PHE A C 1
ATOM 1501 O O . PHE A 1 189 ? -19.707 33.218 42.862 1.00 87.75 189 PHE A O 1
ATOM 1508 N N . VAL A 1 190 ? -18.706 31.918 41.327 1.00 86.81 190 VAL A N 1
ATOM 1509 C CA . VAL A 1 190 ? -17.617 31.475 42.215 1.00 86.81 190 VAL A CA 1
ATOM 1510 C C . VAL A 1 190 ? -16.747 32.657 42.651 1.00 86.81 190 VAL A C 1
ATOM 1512 O O . VAL A 1 190 ? -16.453 32.797 43.839 1.00 86.81 190 VAL A O 1
ATOM 1515 N N . ILE A 1 191 ? -16.397 33.557 41.727 1.00 86.88 191 ILE A N 1
ATOM 1516 C CA . ILE A 1 191 ? -15.621 34.768 42.038 1.00 86.88 191 ILE A CA 1
ATOM 1517 C C . ILE A 1 191 ? -16.401 35.689 42.983 1.00 86.88 191 ILE A C 1
ATOM 1519 O O . ILE A 1 191 ? -15.839 36.187 43.958 1.00 86.88 191 ILE A O 1
ATOM 1523 N N . LEU A 1 192 ? -17.702 35.883 42.745 1.00 90.50 192 LEU A N 1
ATOM 1524 C CA . LEU A 1 192 ? -18.559 36.668 43.637 1.00 90.50 192 LEU A CA 1
ATOM 1525 C C . LEU A 1 192 ? -18.623 36.073 45.047 1.00 90.50 192 LEU A C 1
ATOM 1527 O O . LEU A 1 192 ? -18.576 36.817 46.025 1.00 90.50 192 LEU A O 1
ATOM 1531 N N . MET A 1 193 ? -18.686 34.747 45.162 1.00 90.31 193 MET A N 1
ATOM 1532 C CA . MET A 1 193 ? -18.725 34.045 46.447 1.00 90.31 193 MET A CA 1
ATOM 1533 C C . MET A 1 193 ? -17.391 34.181 47.201 1.00 90.31 193 MET A C 1
ATOM 1535 O O . MET A 1 193 ? -17.376 34.466 48.401 1.00 90.31 193 MET A O 1
ATOM 1539 N N . LEU A 1 194 ? -16.259 34.089 46.494 1.00 89.62 194 LEU A N 1
ATOM 1540 C CA . LEU A 1 194 ? -14.931 34.341 47.066 1.00 89.62 194 LEU A CA 1
ATOM 1541 C C . LEU A 1 194 ? -14.764 35.798 47.519 1.00 89.62 194 LEU A C 1
ATOM 1543 O O . LEU A 1 194 ? -14.294 36.060 48.623 1.00 89.62 194 LEU A O 1
ATOM 1547 N N . MET A 1 195 ? -15.219 36.761 46.720 1.00 89.62 195 MET A N 1
ATOM 1548 C CA . MET A 1 195 ? -15.212 38.174 47.111 1.00 89.62 195 MET A CA 1
ATOM 1549 C C . MET A 1 195 ? -16.099 38.423 48.335 1.00 89.62 195 MET A C 1
ATOM 1551 O O . MET A 1 195 ? -15.686 39.112 49.267 1.00 89.62 195 MET A O 1
ATOM 1555 N N . ALA A 1 196 ? -17.291 37.826 48.380 1.00 90.56 196 ALA A N 1
ATOM 1556 C CA . ALA A 1 196 ? -18.204 37.950 49.512 1.00 90.56 196 ALA A CA 1
ATOM 1557 C C . ALA A 1 196 ? -17.621 37.337 50.792 1.00 90.56 196 ALA A C 1
ATOM 1559 O O . ALA A 1 196 ? -17.715 37.949 51.854 1.00 90.56 196 ALA A O 1
ATOM 1560 N N . THR A 1 197 ? -16.979 36.171 50.703 1.00 90.25 197 THR A N 1
ATOM 1561 C CA . THR A 1 197 ? -16.327 35.520 51.853 1.00 90.25 197 THR A CA 1
ATOM 1562 C C . THR A 1 197 ? -15.127 36.313 52.359 1.00 90.25 197 THR A C 1
ATOM 1564 O O . THR A 1 197 ? -15.001 36.495 53.569 1.00 90.25 197 THR A O 1
ATOM 1567 N N . VAL A 1 198 ? -14.296 36.873 51.474 1.00 90.31 198 VAL A N 1
ATOM 1568 C CA . VAL A 1 198 ? -13.188 37.765 51.859 1.00 90.31 198 VAL A CA 1
ATOM 1569 C C . VAL A 1 198 ? -13.710 39.037 52.526 1.00 90.31 198 VAL A C 1
ATOM 1571 O O . VAL A 1 198 ? -13.232 39.413 53.597 1.00 90.31 198 VAL A O 1
ATOM 1574 N N . LEU A 1 199 ? -14.722 39.685 51.947 1.00 88.12 199 LEU A N 1
ATOM 1575 C CA . LEU A 1 199 ? -15.327 40.887 52.525 1.00 88.12 199 LEU A CA 1
ATOM 1576 C C . LEU A 1 199 ? -15.996 40.596 53.871 1.00 88.12 199 LEU A C 1
ATOM 1578 O O . LEU A 1 199 ? -15.856 41.384 54.808 1.00 88.12 199 LEU A O 1
ATOM 1582 N N . PHE A 1 200 ? -16.681 39.459 53.994 1.00 88.62 200 PHE A N 1
ATOM 1583 C CA . PHE A 1 200 ? -17.282 39.016 55.247 1.00 88.62 200 PHE A CA 1
ATOM 1584 C C . PHE A 1 200 ? -16.216 38.748 56.311 1.00 88.62 200 PHE A C 1
ATOM 1586 O O . PHE A 1 200 ? -16.360 39.209 57.440 1.00 88.62 200 PHE A O 1
ATOM 1593 N N . TYR A 1 201 ? -15.116 38.091 55.942 1.00 88.75 201 TYR A N 1
ATOM 1594 C CA . TYR A 1 201 ? -13.990 37.817 56.833 1.00 88.75 201 TYR A CA 1
ATOM 1595 C C . TYR A 1 201 ? -13.276 39.092 57.305 1.00 88.75 201 TYR A C 1
ATOM 1597 O O . TYR A 1 201 ? -12.943 39.232 58.484 1.00 88.75 201 TYR A O 1
ATOM 1605 N N . ILE A 1 202 ? -13.063 40.060 56.408 1.00 85.75 202 ILE A N 1
ATOM 1606 C CA . ILE A 1 202 ? -12.508 41.369 56.774 1.00 85.75 202 ILE A CA 1
ATOM 1607 C C . ILE A 1 202 ? -13.473 42.092 57.712 1.00 85.75 202 ILE A C 1
ATOM 1609 O O . ILE A 1 202 ? -13.054 42.588 58.756 1.00 85.75 202 ILE A O 1
ATOM 1613 N N . ARG A 1 203 ? -14.772 42.120 57.389 1.00 80.50 203 ARG A N 1
ATOM 1614 C CA . ARG A 1 203 ? -15.783 42.784 58.218 1.00 80.50 203 ARG A CA 1
ATOM 1615 C C . ARG A 1 203 ? -15.903 42.143 59.599 1.00 80.50 203 ARG A C 1
ATOM 1617 O O . ARG A 1 203 ? -15.995 42.876 60.579 1.00 80.50 203 ARG A O 1
ATOM 1624 N N . SER A 1 204 ? -15.869 40.815 59.700 1.00 76.19 204 SER A N 1
ATOM 1625 C CA . SER A 1 204 ? -15.935 40.118 60.988 1.00 76.19 204 SER A CA 1
ATOM 1626 C C . SER A 1 204 ? -14.710 40.419 61.852 1.00 76.19 204 SER A C 1
ATOM 1628 O O . SER A 1 204 ? -14.854 40.656 63.049 1.00 76.19 204 SER A O 1
ATOM 1630 N N . ARG A 1 205 ? -13.510 40.497 61.258 1.00 76.62 205 ARG A N 1
ATOM 1631 C CA . ARG A 1 205 ? -12.304 40.922 61.986 1.00 76.62 205 ARG A CA 1
ATOM 1632 C C . ARG A 1 205 ? -12.363 42.392 62.405 1.00 76.62 205 ARG A C 1
ATOM 1634 O O . ARG A 1 205 ? -12.031 42.700 63.545 1.00 76.62 205 ARG A O 1
ATOM 1641 N N . ASN A 1 206 ? -12.838 43.279 61.534 1.00 70.50 206 ASN A N 1
ATOM 1642 C CA . ASN A 1 206 ? -12.917 44.711 61.832 1.00 70.50 206 ASN A CA 1
ATOM 1643 C C . ASN A 1 206 ? -13.994 45.041 62.887 1.00 70.50 206 ASN A C 1
ATOM 1645 O O . ASN A 1 206 ? -13.830 45.977 63.661 1.00 70.50 206 ASN A O 1
ATOM 1649 N N . ALA A 1 207 ? -15.076 44.258 62.964 1.00 66.31 207 ALA A N 1
ATOM 1650 C CA . ALA A 1 207 ? -16.056 44.363 64.049 1.00 66.31 207 ALA A CA 1
ATOM 1651 C C . ALA A 1 207 ? -15.452 43.940 65.401 1.00 66.31 207 ALA A C 1
ATOM 1653 O O . ALA A 1 207 ? -15.635 44.627 66.402 1.00 66.31 207 ALA A O 1
ATOM 1654 N N . SER A 1 208 ? -14.656 42.863 65.420 1.00 58.94 208 SER A N 1
ATOM 1655 C CA . SER A 1 208 ? -14.036 42.367 66.657 1.00 58.94 208 SER A CA 1
ATOM 1656 C C . SER A 1 208 ? -12.985 43.308 67.267 1.00 58.94 208 SER A C 1
ATOM 1658 O O . SER A 1 208 ? -12.781 43.278 68.478 1.00 58.94 208 SER A O 1
ATOM 1660 N N . SER A 1 209 ? -12.339 44.172 66.474 1.00 57.03 209 SER A N 1
ATOM 1661 C CA . SER A 1 209 ? -11.398 45.176 66.996 1.00 57.03 209 SER A CA 1
ATOM 1662 C C . SER A 1 209 ? -12.087 46.384 67.640 1.00 57.03 209 SER A C 1
ATOM 1664 O O . SER A 1 209 ? -11.546 46.943 68.589 1.00 57.03 209 SER A O 1
ATOM 1666 N N . VAL A 1 210 ? -13.278 46.768 67.164 1.00 59.44 210 VAL A N 1
ATOM 1667 C CA . VAL A 1 210 ? -14.034 47.919 67.695 1.00 59.44 210 VAL A CA 1
ATOM 1668 C C . VAL A 1 210 ? -14.686 47.585 69.043 1.00 59.44 210 VAL A C 1
ATOM 1670 O O . VAL A 1 210 ? -14.619 48.396 69.967 1.00 59.44 210 VAL A O 1
ATOM 1673 N N . ASP A 1 211 ? -15.224 46.371 69.202 1.00 59.19 211 ASP A N 1
ATOM 1674 C CA . ASP A 1 211 ? -15.766 45.908 70.492 1.00 59.19 211 ASP A CA 1
ATOM 1675 C C . ASP A 1 211 ? -14.677 45.776 71.571 1.00 59.19 211 ASP A C 1
ATOM 1677 O O . ASP A 1 211 ? -14.916 46.069 72.745 1.00 59.19 211 ASP A O 1
ATOM 1681 N N . LEU A 1 212 ? -13.453 45.392 71.187 1.00 58.66 212 LEU A N 1
ATOM 1682 C CA . LEU A 1 212 ? -12.332 45.285 72.123 1.00 58.66 212 LEU A CA 1
ATOM 1683 C C . LEU A 1 212 ? -11.883 46.663 72.640 1.00 58.66 212 LEU A C 1
ATOM 1685 O O . LEU A 1 212 ? -11.548 46.800 73.816 1.00 58.66 212 LEU A O 1
ATOM 1689 N N . GLU A 1 213 ? -11.899 47.695 71.792 1.00 59.31 213 GLU A N 1
ATOM 1690 C CA . GLU A 1 213 ? -11.540 49.065 72.179 1.00 59.31 213 GLU A CA 1
ATOM 1691 C C . GLU A 1 213 ? -12.598 49.702 73.096 1.00 59.31 213 GLU A C 1
ATOM 1693 O O . GLU A 1 213 ? -12.249 50.354 74.084 1.00 59.31 213 GLU A O 1
ATOM 1698 N N . PHE A 1 214 ? -13.887 49.453 72.837 1.00 59.25 214 PHE A N 1
ATOM 1699 C CA . PHE A 1 214 ? -14.982 49.928 73.688 1.00 59.25 214 PHE A CA 1
ATOM 1700 C C . PHE A 1 214 ? -14.958 49.259 75.074 1.00 59.25 214 PHE A C 1
ATOM 1702 O O . PHE A 1 214 ? -14.982 49.949 76.097 1.00 59.25 214 PHE A O 1
ATOM 1709 N N . ALA A 1 215 ? -14.771 47.934 75.125 1.00 58.16 215 ALA A N 1
ATOM 1710 C CA . ALA A 1 215 ? -14.660 47.177 76.375 1.00 58.16 215 ALA A CA 1
ATOM 1711 C C . ALA A 1 215 ? -13.421 47.555 77.215 1.00 58.16 215 ALA A C 1
ATOM 1713 O O . ALA A 1 215 ? -13.434 47.451 78.444 1.00 58.16 215 ALA A O 1
ATOM 1714 N N . LEU A 1 216 ? -12.334 48.006 76.579 1.00 58.91 216 LEU A N 1
ATOM 1715 C CA . LEU A 1 216 ? -11.143 48.509 77.273 1.00 58.91 216 LEU A CA 1
ATOM 1716 C C . LEU A 1 216 ? -11.309 49.951 77.783 1.00 58.91 216 LEU A C 1
ATOM 1718 O O . LEU A 1 216 ? -10.626 50.334 78.736 1.00 58.91 216 LEU A O 1
ATOM 1722 N N . ARG A 1 217 ? -12.207 50.744 77.184 1.00 54.69 217 ARG A N 1
ATOM 1723 C CA . ARG A 1 217 ? -12.500 52.128 77.591 1.00 54.69 217 ARG A CA 1
ATOM 1724 C C . ARG A 1 217 ? -13.454 52.195 78.783 1.00 54.69 217 ARG A C 1
ATOM 1726 O O . ARG A 1 217 ? -13.207 52.989 79.685 1.00 54.69 217 ARG A O 1
ATOM 1733 N N . GLU A 1 218 ? -14.464 51.324 78.843 1.00 56.31 218 GLU A N 1
ATOM 1734 C CA . GLU A 1 218 ? -15.353 51.196 80.014 1.00 56.31 218 GLU A CA 1
ATOM 1735 C C . GLU A 1 218 ? -14.614 50.709 81.266 1.00 56.31 218 GLU A C 1
ATOM 1737 O O . GLU A 1 218 ? -14.938 51.115 82.376 1.00 56.31 218 GLU A O 1
ATOM 1742 N N . ARG A 1 219 ? -13.562 49.897 81.109 1.00 51.22 219 ARG A N 1
ATOM 1743 C CA . ARG A 1 219 ? -12.775 49.381 82.241 1.00 51.22 219 ARG A CA 1
ATOM 1744 C C . ARG A 1 219 ? -11.797 50.402 82.852 1.00 51.22 219 ARG A C 1
ATOM 1746 O O . ARG A 1 219 ? -11.081 50.057 83.790 1.00 51.22 219 ARG A O 1
ATOM 1753 N N . LYS A 1 220 ? -11.714 51.618 82.296 1.00 49.25 220 LYS A N 1
ATOM 1754 C CA . LYS A 1 220 ? -10.817 52.706 82.732 1.00 49.25 220 LYS A CA 1
ATOM 1755 C C . LYS A 1 220 ? -11.543 53.918 83.344 1.00 49.25 220 LYS A C 1
ATOM 1757 O O . LYS A 1 220 ? -10.854 54.888 83.662 1.00 49.25 220 LYS A O 1
ATOM 1762 N N . SER A 1 221 ? -12.871 53.880 83.502 1.00 44.66 221 SER A N 1
ATOM 1763 C CA . SER A 1 221 ? -13.650 54.913 84.210 1.00 44.66 221 SER A CA 1
ATOM 1764 C C . SER A 1 221 ? -14.051 54.479 85.613 1.00 44.66 221 SER A C 1
ATOM 1766 O O . SER A 1 221 ? -14.174 53.260 85.847 1.00 44.66 221 SER A O 1
#

Foldseek 3Di:
DKKKWKWWAALVVLLVVLVVLVVVPPDDQWDDPVSQQVVQVVLVVQFPQVVVQVLQQVQKDKPDFGWDDKDKGKGWPDSRGPDGRPRSPGITMMIIMIDTDTPPADDPFMKMKGQFDGQDTPRGVRNNTDIFKMWDWDDHPFWDIDIDIDGGHDHDIDIDTTHGCPPPDQDPVRVVVVCCVVCVVVVVVVVVVVVVVVVVVVVVVVVVVVVVVVVVVVVVD

Sequence (221 aa):
MEIEDVITLSSQQSSHIRNMSRKSVISDQQLSHSESVMFSNSICENMDTEDFADSWKAAIELSIGQVENGFVSCHIRSGMTLTQIDDYRTRIKVVLKVSFTLFPDAQYPLELSLLYQPEATDASIANLAEAHPIKVVLDGERGFLVSWSPWWVEDNKITLQLIEEIPPDPTLLETFVDVTVKYPWIAVFVILMLMATVLFYIRSRNASSVDLEFALRERKS

Radius of gyration: 34.75 Å; chains: 1; bounding box: 46×75×112 Å

pLDDT: mean 78.9, std 10.34, range [44.66, 91.44]